Protein AF-A0A814W8M7-F1 (afdb_monomer)

Nearest PDB structures (foldseek):
  2rpr-assembly1_A  TM=8.874E-01  e=2.781E-04  Homo sapiens

Mean predicted aligned error: 15.21 Å

Foldseek 3Di:
DKDWFADPVRFIWIDDDLWIWGFDDDDPFWTKTATPCCVPPVFGWIWIAGPPPRHTPDIDDDGPDDGHVLVVLQRVLLRQLLVLLQPDPDQLVVSVVVSCVPHDPVSVVVDDDSVVSSVVSVVSNVVVVVVVQDPDPPDPPPPDLVVCCVPPPVSVVLVVQLVCLVVDDLLCSVVSLVVSVVVDDPVCVVVSSCCCVPPNPPDHDPNSVVVCVVVVNDDDD

Sequence (221 aa):
MVTISKTSKGTPLLLNDGFCYILDQKTDEKILQKCEVQRKLNCHARLHTSLDNKVILKLIDTHNHSGNSRSQHIRQFYENMKGEALQNHTNPHNVLTQCYMGVPDEIRAILPDNSNLKRGVGRWRQDKLVASIPTDKNFQTTHGLKQQYETDLTFSDNIHKISALAFLESDSVIDGFETLCARLDDTYQDILDYMEDTYIVENPDPSVYEQLEARGRLISL

Solvent-accessible surface area (backbone atoms only — not comparable to full-atom values): 12941 Å² total; per-residue (Å²): 129,77,45,76,42,57,47,100,86,64,48,62,31,40,39,45,94,32,40,51,26,28,79,70,47,77,58,98,71,32,34,38,23,32,37,64,53,22,89,81,68,71,33,71,22,30,44,31,22,35,70,87,79,55,46,81,74,44,78,41,73,64,69,85,62,83,61,45,49,68,64,48,53,54,47,49,49,53,44,49,42,50,49,44,38,70,73,45,92,65,58,52,66,57,46,49,58,60,54,49,78,82,54,56,69,81,55,60,75,72,53,79,56,66,68,63,51,36,52,48,36,54,50,53,41,49,51,55,52,55,71,70,48,76,84,54,94,81,51,70,71,84,64,50,70,67,46,39,45,76,73,32,67,68,55,33,53,51,53,49,56,61,58,49,49,81,74,47,56,76,87,44,33,62,61,54,48,53,55,46,62,77,71,54,62,79,90,47,43,76,59,50,53,50,42,47,60,58,57,56,64,72,62,64,56,75,68,45,52,57,52,33,49,75,68,68,72,50,78,81,129

InterPro domains:
  IPR007588 Zinc finger, FLYWCH-type [PF04500] (5-65)

Secondary structure (DSSP, 8-state):
--EEEE-TT--EEEEETTEEEEEEEE-SSEEEEEETTHHHH----EEEEETTT--EEEEES--SS---HHHHHHHHHHHHHHHHHHH--S-HHHHHHHHHTT--HHHHTTSPPHHHHHHHHHHHHHHHHHHHS---TT-----SHHHHHHH-HHHHHHHHHHHHGGGS-TTTHHHHHHHHHTTS-GGGHHHHHHHIIIIISSS--HHHHHHHHHTT-S---

Structure (mmCIF, N/CA/C/O backbone):
data_AF-A0A814W8M7-F1
#
_entry.id   AF-A0A814W8M7-F1
#
loop_
_atom_site.group_PDB
_atom_site.id
_atom_site.type_symbol
_atom_site.label_atom_id
_atom_site.label_alt_id
_atom_site.label_comp_id
_atom_site.label_asym_id
_atom_site.label_entity_id
_atom_site.label_seq_id
_atom_site.pdbx_PDB_ins_code
_atom_site.Cartn_x
_atom_site.Cartn_y
_atom_site.Cartn_z
_atom_site.occupancy
_atom_site.B_iso_or_equiv
_atom_site.auth_seq_id
_atom_site.auth_comp_id
_atom_site.auth_asym_id
_atom_site.auth_atom_id
_atom_site.pdbx_PDB_model_num
ATOM 1 N N . MET A 1 1 ? 2.143 -7.830 -18.843 1.00 59.88 1 MET A N 1
ATOM 2 C CA . MET A 1 1 ? 1.248 -6.733 -18.400 1.00 59.88 1 MET A CA 1
ATOM 3 C C . MET A 1 1 ? 2.028 -5.898 -17.403 1.00 59.88 1 MET A C 1
ATOM 5 O O . MET A 1 1 ? 2.763 -6.480 -16.618 1.00 59.88 1 MET A O 1
ATOM 9 N N . VAL A 1 2 ? 1.935 -4.572 -17.476 1.00 80.25 2 VAL A N 1
ATOM 10 C CA . VAL A 1 2 ? 2.726 -3.677 -16.623 1.00 80.25 2 VAL A CA 1
ATOM 11 C C . VAL A 1 2 ? 1.908 -3.253 -15.411 1.00 80.25 2 VAL A C 1
ATOM 13 O O . VAL A 1 2 ? 0.782 -2.786 -15.573 1.00 80.25 2 VAL A O 1
ATOM 16 N N . THR A 1 3 ? 2.495 -3.353 -14.220 1.00 86.44 3 THR A N 1
ATOM 17 C CA . THR A 1 3 ? 1.860 -2.922 -12.966 1.00 86.44 3 THR A CA 1
ATOM 18 C C . THR A 1 3 ? 2.561 -1.683 -12.420 1.00 86.44 3 THR A C 1
ATOM 20 O O . THR A 1 3 ? 3.779 -1.541 -12.528 1.00 86.44 3 THR A O 1
ATOM 23 N N . ILE A 1 4 ? 1.800 -0.770 -11.819 1.00 87.88 4 ILE A N 1
ATOM 24 C CA . ILE A 1 4 ? 2.335 0.424 -11.158 1.00 87.88 4 ILE A CA 1
ATOM 25 C C . ILE A 1 4 ? 2.303 0.193 -9.657 1.00 87.88 4 ILE A C 1
ATOM 27 O O . ILE A 1 4 ? 1.333 -0.335 -9.127 1.00 87.88 4 ILE A O 1
ATOM 31 N N . SER A 1 5 ? 3.358 0.615 -8.979 1.00 88.06 5 SER A N 1
ATOM 32 C CA . SER A 1 5 ? 3.436 0.632 -7.523 1.00 88.06 5 SER A CA 1
ATOM 33 C C . SER A 1 5 ? 4.168 1.900 -7.077 1.00 88.06 5 SER A C 1
ATOM 35 O O . SER A 1 5 ? 4.474 2.783 -7.889 1.00 88.06 5 SER A O 1
ATOM 37 N N . LYS A 1 6 ? 4.453 2.025 -5.785 1.00 86.88 6 LYS A N 1
ATOM 38 C CA . LYS A 1 6 ? 5.223 3.130 -5.212 1.00 86.88 6 LYS A CA 1
ATOM 39 C C . LYS A 1 6 ? 6.250 2.601 -4.219 1.00 86.88 6 LYS A C 1
ATOM 41 O O . LYS A 1 6 ? 6.058 1.565 -3.590 1.00 86.88 6 LYS A O 1
ATOM 46 N N . THR A 1 7 ? 7.358 3.319 -4.063 1.00 83.06 7 THR A N 1
ATOM 47 C CA . THR A 1 7 ? 8.297 3.063 -2.963 1.00 83.06 7 THR A CA 1
ATOM 48 C C . THR A 1 7 ? 7.651 3.435 -1.626 1.00 83.06 7 THR A C 1
ATOM 50 O O . THR A 1 7 ? 6.654 4.157 -1.585 1.00 83.06 7 THR A O 1
ATOM 53 N 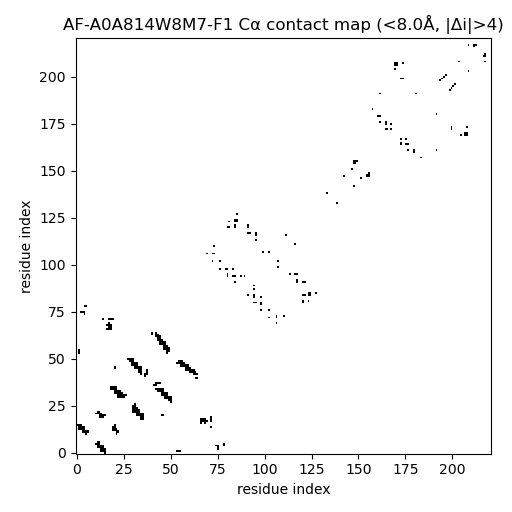N . SER A 1 8 ? 8.266 3.039 -0.507 1.00 72.31 8 SER A N 1
ATOM 54 C CA . SER A 1 8 ? 7.856 3.499 0.831 1.00 72.31 8 SER A CA 1
ATOM 55 C C . SER A 1 8 ? 7.873 5.027 0.984 1.00 72.31 8 SER A C 1
ATOM 57 O O . SER A 1 8 ? 7.161 5.567 1.820 1.00 72.31 8 SER A O 1
ATOM 59 N N . LYS A 1 9 ? 8.647 5.733 0.146 1.00 76.19 9 LYS A N 1
ATOM 60 C CA . LYS A 1 9 ? 8.701 7.203 0.075 1.00 76.19 9 LYS A CA 1
ATOM 61 C C . LYS A 1 9 ? 7.730 7.798 -0.956 1.00 76.19 9 LYS A C 1
ATOM 63 O O . LYS A 1 9 ? 7.817 8.980 -1.264 1.00 76.19 9 LYS A O 1
ATOM 68 N N . GLY A 1 10 ? 6.849 6.986 -1.539 1.00 79.75 10 GLY A N 1
ATOM 69 C CA . GLY A 1 10 ? 5.849 7.418 -2.518 1.00 79.75 10 GLY A CA 1
ATOM 70 C C . GLY A 1 10 ? 6.370 7.608 -3.946 1.00 79.75 10 GLY A C 1
ATOM 71 O O . GLY A 1 10 ? 5.608 8.033 -4.811 1.00 79.75 10 GLY A O 1
ATOM 72 N N . THR A 1 11 ? 7.636 7.287 -4.230 1.00 84.44 11 THR A N 1
ATOM 73 C CA . THR A 1 11 ? 8.195 7.410 -5.585 1.00 84.44 11 THR A CA 1
ATOM 74 C C . THR A 1 11 ? 7.539 6.387 -6.516 1.00 84.44 11 THR A C 1
ATOM 76 O O . THR A 1 11 ? 7.542 5.206 -6.167 1.00 84.44 11 THR A O 1
ATOM 79 N N . PRO A 1 12 ? 7.015 6.784 -7.690 1.00 87.50 12 PRO A N 1
ATOM 80 C CA . PRO A 1 12 ? 6.411 5.848 -8.632 1.00 87.50 12 PRO A CA 1
ATOM 81 C C . PRO A 1 12 ? 7.385 4.758 -9.084 1.00 87.50 12 PRO A C 1
ATOM 83 O O . PRO A 1 12 ? 8.539 5.036 -9.420 1.00 87.50 12 PRO A O 1
ATOM 86 N N . LEU A 1 13 ? 6.879 3.530 -9.124 1.00 91.25 13 LEU A N 1
ATOM 87 C CA . LEU A 1 13 ? 7.558 2.339 -9.607 1.00 91.25 13 LEU A CA 1
ATOM 88 C C . LEU A 1 13 ? 6.730 1.669 -10.693 1.00 91.25 13 LEU A C 1
ATOM 90 O O . LEU A 1 13 ? 5.503 1.619 -10.619 1.00 91.25 13 LEU A O 1
ATOM 94 N N . LEU A 1 14 ? 7.422 1.092 -11.662 1.00 92.12 14 LEU A N 1
ATOM 95 C CA . LEU A 1 14 ? 6.834 0.244 -12.683 1.00 92.12 14 LEU A CA 1
ATOM 96 C C . LEU A 1 14 ? 7.402 -1.161 -12.548 1.00 92.12 14 LEU A C 1
ATOM 98 O O . LEU A 1 14 ? 8.614 -1.344 -12.444 1.00 92.12 14 LEU A O 1
ATOM 102 N N . LEU A 1 15 ? 6.518 -2.147 -12.522 1.00 91.69 15 LEU A N 1
ATOM 103 C CA . LEU A 1 15 ? 6.845 -3.556 -12.381 1.00 91.69 15 LEU A CA 1
ATOM 104 C C . LEU A 1 15 ? 6.618 -4.234 -13.733 1.00 91.69 15 LEU A C 1
ATOM 106 O O . LEU A 1 15 ? 5.506 -4.191 -14.265 1.00 91.69 15 LEU A O 1
ATOM 110 N N . ASN A 1 16 ? 7.672 -4.827 -14.294 1.00 91.88 16 ASN A N 1
ATOM 111 C CA . ASN A 1 16 ? 7.589 -5.613 -15.522 1.00 91.88 16 ASN A CA 1
ATOM 112 C C . ASN A 1 16 ? 8.599 -6.771 -15.509 1.00 91.88 16 ASN A C 1
ATOM 114 O O . ASN A 1 16 ? 9.748 -6.559 -15.136 1.00 91.88 16 ASN A O 1
ATOM 118 N N . ASP A 1 17 ? 8.177 -7.971 -15.914 1.00 89.38 17 ASP A N 1
ATOM 119 C CA . ASP A 1 17 ? 9.018 -9.167 -16.118 1.00 89.38 17 ASP A CA 1
ATOM 120 C C . ASP A 1 17 ? 10.019 -9.485 -14.988 1.00 89.38 17 ASP A C 1
ATOM 122 O O . ASP A 1 17 ? 11.174 -9.827 -15.226 1.00 89.38 17 ASP A O 1
ATOM 126 N N . GLY A 1 18 ? 9.610 -9.353 -13.723 1.00 90.50 18 GLY A N 1
ATOM 127 C CA . GLY A 1 18 ? 10.492 -9.598 -12.576 1.00 90.50 18 GLY A CA 1
ATOM 128 C C . GLY A 1 18 ? 11.399 -8.418 -12.205 1.00 90.50 18 GLY A C 1
ATOM 129 O O . GLY A 1 18 ? 12.118 -8.501 -11.209 1.00 90.50 18 GLY A O 1
ATOM 130 N N . PHE A 1 19 ? 11.364 -7.308 -12.946 1.00 93.31 19 PHE A N 1
ATOM 131 C CA . PHE A 1 19 ? 12.195 -6.121 -12.731 1.00 93.31 19 PHE A CA 1
ATOM 132 C C . PHE A 1 19 ? 11.396 -4.866 -12.370 1.00 93.31 19 PHE A C 1
ATOM 134 O O . PHE A 1 19 ? 10.367 -4.540 -12.963 1.00 93.31 19 PHE A O 1
ATOM 141 N N . CYS A 1 20 ? 11.890 -4.124 -11.383 1.00 93.25 20 CYS A N 1
ATOM 142 C CA . CYS A 1 20 ? 11.327 -2.837 -10.993 1.00 93.25 20 CYS A CA 1
ATOM 143 C C . CYS A 1 20 ? 12.072 -1.698 -11.691 1.00 93.25 20 CYS A C 1
ATOM 145 O O . CYS A 1 20 ? 13.308 -1.694 -11.745 1.00 93.25 20 CYS A O 1
ATOM 147 N N . TYR A 1 21 ? 11.326 -0.697 -12.140 1.00 93.94 21 TYR A N 1
ATOM 148 C CA . TYR A 1 21 ? 11.855 0.499 -12.773 1.00 93.94 21 TYR A CA 1
ATOM 149 C C . TYR A 1 21 ? 11.380 1.751 -12.037 1.00 93.94 21 TYR A C 1
ATOM 151 O O . TYR A 1 21 ? 10.246 1.821 -11.563 1.00 93.94 21 TYR A O 1
ATOM 159 N N . ILE A 1 22 ? 12.268 2.736 -11.927 1.00 93.62 22 ILE A N 1
ATOM 160 C CA . ILE A 1 22 ? 11.994 4.065 -11.376 1.00 93.62 22 ILE A CA 1
ATOM 161 C C . ILE A 1 22 ? 11.976 5.057 -12.537 1.00 93.62 22 ILE A C 1
ATOM 163 O O . ILE A 1 22 ? 12.778 4.944 -13.471 1.00 93.62 22 ILE A O 1
ATOM 167 N N . LEU A 1 23 ? 11.102 6.062 -12.456 1.00 93.06 23 LEU A N 1
ATOM 168 C CA . LEU A 1 23 ? 11.112 7.198 -13.373 1.00 93.06 23 LEU A CA 1
ATOM 169 C C . LEU A 1 23 ? 12.513 7.826 -13.443 1.00 93.06 23 LEU A C 1
ATOM 171 O O . LEU A 1 23 ? 13.088 8.204 -12.421 1.00 93.06 23 LEU A O 1
ATOM 175 N N . ASP A 1 24 ? 13.047 7.949 -14.654 1.00 93.69 24 ASP A N 1
ATOM 176 C CA . ASP A 1 24 ? 14.285 8.686 -14.890 1.00 93.69 24 ASP A CA 1
ATOM 177 C C . ASP A 1 24 ? 14.008 10.024 -15.561 1.00 93.69 24 ASP A C 1
ATOM 179 O O . ASP A 1 24 ? 14.413 11.068 -15.060 1.00 93.69 24 ASP A O 1
ATOM 183 N N . GLN A 1 25 ? 13.262 9.993 -16.664 1.00 92.12 25 GLN A N 1
ATOM 184 C CA . GLN A 1 25 ? 12.931 11.183 -17.430 1.00 92.12 25 GLN A CA 1
ATOM 185 C C . GLN A 1 25 ? 11.561 11.023 -18.084 1.00 92.12 25 GLN A C 1
ATOM 187 O O . GLN A 1 25 ? 11.160 9.930 -18.482 1.00 92.12 25 GLN A O 1
ATOM 192 N N . LYS A 1 26 ? 10.841 12.133 -18.217 1.00 92.31 26 LYS A N 1
ATOM 193 C CA . LYS A 1 26 ? 9.622 12.224 -19.018 1.00 92.31 26 LYS A CA 1
ATOM 194 C C . LYS A 1 26 ? 9.902 13.127 -20.217 1.00 92.31 26 LYS A C 1
ATOM 196 O O . LYS A 1 26 ? 10.530 14.168 -20.062 1.00 92.31 26 LYS A O 1
ATOM 201 N N . THR A 1 27 ? 9.471 12.690 -21.390 1.00 89.69 27 THR A N 1
ATOM 202 C CA . THR A 1 27 ? 9.495 13.461 -22.642 1.00 89.69 27 THR A CA 1
ATOM 203 C C . THR A 1 27 ? 8.060 13.663 -23.119 1.00 89.69 27 THR A C 1
ATOM 205 O O . THR A 1 27 ? 7.144 13.116 -22.501 1.00 89.69 27 THR A O 1
ATOM 208 N N . ASP A 1 28 ? 7.862 14.392 -24.213 1.00 87.62 28 ASP A N 1
ATOM 209 C CA . ASP A 1 28 ? 6.520 14.628 -24.763 1.00 87.62 28 ASP A CA 1
ATOM 210 C C . ASP A 1 28 ? 5.877 13.341 -25.310 1.00 87.62 28 ASP A C 1
ATOM 212 O O . ASP A 1 28 ? 4.666 13.171 -25.238 1.00 87.62 28 ASP A O 1
ATOM 216 N N . GLU A 1 29 ? 6.688 12.388 -25.781 1.00 87.50 29 GLU A N 1
ATOM 217 C CA . GLU A 1 29 ? 6.202 11.155 -26.422 1.00 87.50 29 GLU A CA 1
ATOM 218 C C . GLU A 1 29 ? 6.209 9.934 -25.490 1.00 87.50 29 GLU A C 1
ATOM 220 O O . GLU A 1 29 ? 5.419 8.999 -25.639 1.00 87.50 29 GLU A O 1
ATOM 225 N N . LYS A 1 30 ? 7.149 9.889 -24.539 1.00 91.19 30 LYS A N 1
ATOM 226 C CA . LYS A 1 30 ? 7.419 8.686 -23.740 1.00 91.19 30 LYS A CA 1
ATOM 227 C C . LYS A 1 30 ? 7.956 8.980 -22.351 1.00 91.19 30 LYS A C 1
ATOM 229 O O . LYS A 1 30 ? 8.552 10.024 -22.074 1.00 91.19 30 LYS A O 1
ATOM 234 N N . ILE A 1 31 ? 7.807 7.984 -21.492 1.00 92.69 31 ILE A N 1
ATOM 235 C CA . ILE A 1 31 ? 8.382 7.931 -20.156 1.00 92.69 31 ILE A CA 1
ATOM 236 C C . ILE A 1 31 ? 9.587 6.989 -20.195 1.00 92.69 31 ILE A C 1
ATOM 238 O O . ILE A 1 31 ? 9.475 5.825 -20.579 1.00 92.69 31 ILE A O 1
ATOM 242 N N . LEU A 1 32 ? 10.745 7.506 -19.799 1.00 94.00 32 LEU A N 1
ATOM 243 C CA . LEU A 1 32 ? 11.995 6.769 -19.681 1.00 94.00 32 LEU A CA 1
ATOM 244 C C . LEU A 1 32 ? 12.167 6.320 -18.238 1.00 94.00 32 LEU A C 1
ATOM 246 O O . LEU A 1 32 ? 12.194 7.137 -17.312 1.00 94.00 32 LEU A O 1
ATOM 250 N N . GLN A 1 33 ? 12.306 5.017 -18.048 1.00 95.00 33 GLN A N 1
ATOM 251 C CA . GLN A 1 33 ? 12.477 4.426 -16.735 1.00 95.00 33 GLN A CA 1
ATOM 252 C C . GLN A 1 33 ? 13.771 3.639 -16.663 1.00 95.00 33 GLN A C 1
ATOM 254 O O . GLN A 1 33 ? 14.144 2.934 -17.596 1.00 95.00 33 GLN A O 1
ATOM 259 N N . LYS A 1 34 ? 14.467 3.767 -15.542 1.00 95.81 34 LYS A N 1
ATOM 260 C CA . LYS A 1 34 ? 15.706 3.041 -15.265 1.00 95.81 34 LYS A CA 1
ATOM 261 C C . LYS A 1 34 ? 15.453 1.925 -14.281 1.00 95.81 34 LYS A C 1
ATOM 263 O O . LYS A 1 34 ? 14.556 2.038 -13.447 1.00 95.81 34 LYS A O 1
ATOM 268 N N . CYS A 1 35 ? 16.268 0.884 -14.334 1.00 95.94 35 CYS A N 1
ATOM 269 C CA . CYS A 1 35 ? 16.216 -0.167 -13.333 1.00 95.94 35 CYS A CA 1
ATOM 270 C C . CYS A 1 35 ? 16.368 0.405 -11.907 1.00 95.94 35 CYS A C 1
ATOM 272 O O . CYS A 1 35 ? 17.246 1.230 -11.641 1.00 95.94 35 CYS A O 1
ATOM 274 N N . GLU A 1 36 ? 15.530 -0.054 -10.971 1.00 94.38 36 GLU A N 1
ATOM 275 C CA . GLU A 1 36 ? 15.545 0.376 -9.564 1.00 94.38 36 GLU A CA 1
ATOM 276 C C . GLU A 1 36 ? 16.925 0.194 -8.916 1.00 94.38 36 GLU A C 1
ATOM 278 O O . GLU A 1 36 ? 17.377 1.035 -8.138 1.00 94.38 36 GLU A O 1
ATOM 283 N N . VAL A 1 37 ? 17.625 -0.883 -9.275 1.00 93.88 37 VAL A N 1
ATOM 284 C CA . VAL A 1 37 ? 18.932 -1.229 -8.708 1.00 93.88 37 VAL A CA 1
ATOM 285 C C . VAL A 1 37 ? 20.108 -0.683 -9.518 1.00 93.88 37 VAL A C 1
ATOM 287 O O . VAL A 1 37 ? 21.245 -1.051 -9.233 1.00 93.88 37 VAL A O 1
ATOM 290 N N . GLN A 1 38 ? 19.885 0.234 -10.471 1.00 95.19 38 GLN A N 1
ATOM 291 C CA . GLN A 1 38 ? 20.948 0.802 -11.313 1.00 95.19 38 GLN A CA 1
ATOM 292 C C . GLN A 1 38 ? 22.129 1.331 -10.492 1.00 95.19 38 GLN A C 1
ATOM 294 O O . GLN A 1 38 ? 23.270 0.995 -10.775 1.00 95.19 38 GLN A O 1
ATOM 299 N N . ARG A 1 39 ? 21.876 2.102 -9.429 1.00 94.25 39 ARG A N 1
ATOM 300 C CA . ARG A 1 39 ? 22.959 2.632 -8.581 1.00 94.25 39 ARG A CA 1
ATOM 301 C C . ARG A 1 39 ? 23.685 1.553 -7.776 1.00 94.25 39 ARG A C 1
ATOM 303 O O . ARG A 1 39 ? 24.851 1.731 -7.459 1.00 94.25 39 ARG A O 1
ATOM 310 N N . LYS A 1 40 ? 22.993 0.469 -7.414 1.00 94.50 40 LYS A N 1
ATOM 311 C CA . LYS A 1 40 ? 23.525 -0.584 -6.538 1.00 94.50 40 LYS A CA 1
ATOM 312 C C . LYS A 1 40 ? 24.318 -1.637 -7.313 1.00 94.50 40 LYS A C 1
ATOM 314 O O . LYS A 1 40 ? 25.327 -2.111 -6.814 1.00 94.50 40 LYS A O 1
ATOM 319 N N . LEU A 1 41 ? 23.841 -2.014 -8.497 1.00 95.00 41 LEU A N 1
ATOM 320 C CA . LEU A 1 41 ? 24.398 -3.106 -9.306 1.00 95.00 41 LEU A CA 1
ATOM 321 C C . LEU A 1 41 ? 25.002 -2.625 -10.630 1.00 95.00 41 LEU A C 1
ATOM 323 O O . LEU A 1 41 ? 25.330 -3.443 -11.482 1.00 95.00 41 LEU A O 1
ATOM 327 N N . ASN A 1 42 ? 25.101 -1.309 -10.834 1.00 95.38 42 ASN A N 1
ATOM 328 C CA . ASN A 1 42 ? 25.493 -0.710 -12.110 1.00 95.38 42 ASN A CA 1
ATOM 329 C C . ASN A 1 42 ? 24.694 -1.278 -13.304 1.00 95.38 42 ASN A C 1
ATOM 331 O O . ASN A 1 42 ? 25.225 -1.518 -14.382 1.00 95.38 42 ASN A O 1
ATOM 335 N N . CYS A 1 43 ? 23.410 -1.566 -13.079 1.00 96.69 43 CYS A N 1
ATOM 336 C CA . CYS A 1 43 ? 22.517 -2.102 -14.100 1.00 96.69 43 CYS A CA 1
ATOM 337 C C . CYS A 1 43 ? 22.109 -0.984 -15.056 1.00 96.69 43 CYS A C 1
ATOM 339 O O . CYS A 1 43 ? 21.578 0.019 -14.592 1.00 96.69 43 CYS A O 1
ATOM 341 N N . HIS A 1 44 ? 22.318 -1.154 -16.360 1.00 95.81 44 HIS A N 1
ATOM 342 C CA . HIS A 1 44 ? 22.036 -0.129 -17.371 1.00 95.81 44 HIS A CA 1
ATOM 343 C C . HIS A 1 44 ? 20.704 -0.319 -18.109 1.00 95.81 44 HIS A C 1
ATOM 345 O O . HIS A 1 44 ? 20.353 0.512 -18.945 1.00 95.81 44 HIS A O 1
ATOM 351 N N . ALA A 1 45 ? 19.935 -1.353 -17.754 1.00 96.69 45 ALA A N 1
ATOM 352 C CA . ALA A 1 45 ? 18.637 -1.633 -18.353 1.00 96.69 45 ALA A CA 1
ATOM 353 C C . ALA A 1 45 ? 17.638 -0.481 -18.151 1.00 96.69 45 ALA A C 1
ATOM 355 O O . ALA A 1 45 ? 17.436 0.020 -17.033 1.00 96.69 45 ALA A O 1
ATOM 356 N N . ARG A 1 46 ? 16.973 -0.089 -19.241 1.00 95.88 46 ARG A N 1
ATOM 357 C CA . ARG A 1 46 ? 15.958 0.969 -19.263 1.00 95.88 46 ARG A CA 1
ATOM 358 C C . ARG A 1 46 ? 14.707 0.536 -19.997 1.00 95.88 46 ARG A C 1
ATOM 360 O O . ARG A 1 46 ? 14.779 -0.048 -21.071 1.00 95.88 46 ARG A O 1
ATOM 367 N N . LEU A 1 47 ? 13.557 0.892 -19.446 1.00 95.31 47 LEU A N 1
ATOM 368 C CA . LEU A 1 47 ? 12.256 0.619 -20.033 1.00 95.31 47 LEU A CA 1
ATOM 369 C C . LEU A 1 47 ? 11.619 1.920 -20.508 1.00 95.31 47 LEU A C 1
ATOM 371 O O . LEU A 1 47 ? 11.553 2.904 -19.772 1.00 95.31 47 LEU A O 1
ATOM 375 N N . HIS A 1 48 ? 11.163 1.932 -21.752 1.00 94.38 48 HIS A N 1
ATOM 376 C CA . HIS A 1 48 ? 10.455 3.054 -22.349 1.00 94.38 48 HIS A CA 1
ATOM 377 C C . HIS A 1 48 ? 8.976 2.712 -22.422 1.00 94.38 48 HIS A C 1
ATOM 379 O O . HIS A 1 48 ? 8.615 1.677 -22.986 1.00 94.38 48 HIS A O 1
ATOM 385 N N . THR A 1 49 ? 8.123 3.590 -21.905 1.00 93.06 49 THR A N 1
ATOM 386 C CA . THR A 1 49 ? 6.670 3.412 -21.950 1.00 93.06 49 THR A CA 1
ATOM 387 C C . THR A 1 49 ? 5.963 4.605 -22.581 1.00 93.06 49 THR A C 1
ATOM 389 O O . THR A 1 49 ? 6.464 5.728 -22.537 1.00 93.06 49 THR A O 1
ATOM 392 N N . SER A 1 50 ? 4.805 4.362 -23.200 1.00 89.69 50 SER A N 1
ATOM 393 C CA . SER A 1 50 ? 3.950 5.422 -23.749 1.00 89.69 50 SER A CA 1
ATOM 394 C C . SER A 1 50 ? 3.434 6.332 -22.633 1.00 89.69 50 SER A C 1
ATOM 396 O O . SER A 1 50 ? 3.139 5.836 -21.541 1.00 89.69 50 SER A O 1
ATOM 398 N N . LEU A 1 51 ? 3.241 7.621 -22.921 1.00 84.25 51 LEU A N 1
ATOM 399 C CA . LEU A 1 51 ? 2.721 8.585 -21.946 1.00 84.25 51 LEU A CA 1
ATOM 400 C C . LEU A 1 51 ? 1.329 8.204 -21.410 1.00 84.25 51 LEU A C 1
ATOM 402 O O . LEU A 1 51 ? 1.099 8.274 -20.202 1.00 84.25 51 LEU A O 1
ATOM 406 N N . ASP A 1 52 ? 0.446 7.764 -22.309 1.00 76.69 52 ASP A N 1
ATOM 407 C CA . ASP A 1 52 ? -0.994 7.668 -22.043 1.00 76.69 52 ASP A CA 1
ATOM 408 C C . ASP A 1 52 ? -1.362 6.336 -21.389 1.00 76.69 52 ASP A C 1
ATOM 410 O O . ASP A 1 52 ? -1.882 6.278 -20.275 1.00 76.69 52 ASP A O 1
ATOM 414 N N . ASN A 1 53 ? -0.999 5.241 -22.057 1.00 73.44 53 ASN A N 1
ATOM 415 C CA . ASN A 1 53 ? -1.484 3.904 -21.707 1.00 73.44 53 ASN A CA 1
ATOM 416 C C . ASN A 1 53 ? -0.404 3.026 -21.072 1.00 73.44 53 ASN A C 1
ATOM 418 O O . ASN A 1 53 ? -0.635 1.850 -20.799 1.00 73.44 53 ASN A O 1
ATOM 422 N N . LYS A 1 54 ? 0.790 3.592 -20.845 1.00 74.25 54 LYS A N 1
ATOM 423 C CA . LYS A 1 54 ? 1.950 2.917 -20.237 1.00 74.25 54 LYS A CA 1
ATOM 424 C C . LYS A 1 54 ? 2.314 1.591 -20.920 1.00 74.25 54 LYS A C 1
ATOM 426 O O . LYS A 1 54 ? 2.895 0.703 -20.298 1.00 74.25 54 LYS A O 1
ATOM 431 N N . VAL A 1 55 ? 2.008 1.482 -22.212 1.00 84.44 55 VAL A N 1
ATOM 432 C CA . VAL A 1 55 ? 2.416 0.369 -23.067 1.00 84.44 55 VAL A CA 1
ATOM 433 C C . VAL A 1 55 ? 3.933 0.391 -23.179 1.00 84.44 55 VAL A C 1
ATOM 435 O O . VAL A 1 55 ? 4.533 1.458 -23.331 1.00 84.44 55 VAL A O 1
ATOM 438 N N . ILE A 1 56 ? 4.557 -0.781 -23.090 1.00 89.19 56 ILE A N 1
ATOM 439 C CA . ILE A 1 56 ? 5.999 -0.916 -23.288 1.00 89.19 56 ILE A CA 1
ATOM 440 C C . ILE A 1 56 ? 6.307 -0.625 -24.752 1.00 89.19 56 ILE A C 1
ATOM 442 O O . ILE A 1 56 ? 5.861 -1.342 -25.641 1.00 89.19 56 ILE A O 1
ATOM 446 N N . LEU A 1 57 ? 7.088 0.423 -24.986 1.00 87.44 57 LEU A N 1
ATOM 447 C CA . LEU A 1 57 ? 7.571 0.786 -26.313 1.00 87.44 57 LEU A CA 1
ATOM 448 C C . LEU A 1 57 ? 8.870 0.049 -26.632 1.00 87.44 57 LEU A C 1
ATOM 450 O O . LEU A 1 57 ? 9.063 -0.421 -27.748 1.00 87.44 57 LEU A O 1
ATOM 454 N N . LYS A 1 58 ? 9.792 -0.010 -25.661 1.00 91.81 58 LYS A N 1
ATOM 455 C CA . LYS A 1 58 ? 11.116 -0.610 -25.848 1.00 91.81 58 LYS A CA 1
ATOM 456 C C . LYS A 1 58 ? 11.797 -0.922 -24.517 1.00 91.81 58 LYS A C 1
ATOM 458 O O . LYS A 1 58 ? 11.735 -0.112 -23.595 1.00 91.81 58 LYS A O 1
ATOM 463 N N . LEU A 1 59 ? 12.521 -2.038 -24.466 1.00 93.06 59 LEU A N 1
ATOM 464 C CA . LEU A 1 59 ? 13.575 -2.284 -23.481 1.00 93.06 59 LEU A CA 1
ATOM 465 C C . LEU A 1 59 ? 14.933 -1.941 -24.118 1.00 93.06 59 LEU A C 1
ATOM 467 O O . LEU A 1 59 ? 15.227 -2.367 -25.237 1.00 93.06 59 LEU A O 1
ATOM 471 N N . ILE A 1 60 ? 15.730 -1.121 -23.440 1.00 95.06 60 ILE A N 1
ATOM 472 C CA . ILE A 1 60 ? 17.098 -0.769 -23.822 1.00 95.06 60 ILE A CA 1
ATOM 473 C C . ILE A 1 60 ? 18.055 -1.441 -22.851 1.00 95.06 60 ILE A C 1
ATOM 475 O O . ILE A 1 60 ? 17.896 -1.297 -21.640 1.00 95.06 60 ILE A O 1
ATOM 479 N N . ASP A 1 61 ? 19.078 -2.078 -23.417 1.00 94.06 61 ASP A N 1
ATOM 480 C CA . ASP A 1 61 ? 20.084 -2.851 -22.695 1.00 94.06 61 ASP A CA 1
ATOM 481 C C . ASP A 1 61 ? 19.495 -4.080 -21.975 1.00 94.06 61 ASP A C 1
ATOM 483 O O . ASP A 1 61 ? 18.281 -4.2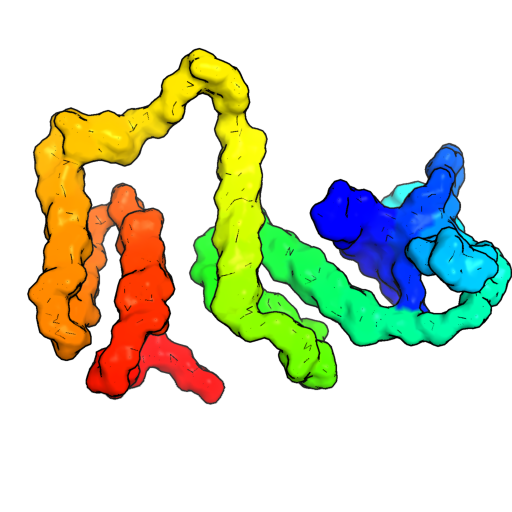93 -21.918 1.00 94.06 61 ASP A O 1
ATOM 487 N N . THR A 1 62 ? 20.375 -4.934 -21.470 1.00 93.88 62 THR A N 1
ATOM 488 C CA . THR A 1 62 ? 20.030 -6.155 -20.745 1.00 93.88 62 THR A CA 1
ATOM 489 C C . THR A 1 62 ? 20.280 -5.977 -19.253 1.00 93.88 62 THR A C 1
ATOM 491 O O . THR A 1 62 ? 21.168 -5.239 -18.823 1.00 93.88 62 THR A O 1
ATOM 494 N N . HIS A 1 63 ? 19.470 -6.643 -18.431 1.00 95.44 63 HIS A N 1
ATOM 495 C CA . HIS A 1 63 ? 19.717 -6.671 -16.996 1.00 95.44 63 HIS A CA 1
ATOM 496 C C . HIS A 1 63 ? 20.969 -7.500 -16.702 1.00 95.44 63 HIS A C 1
ATOM 498 O O . HIS A 1 63 ? 21.098 -8.630 -17.162 1.00 95.44 63 HIS A O 1
ATOM 504 N N . ASN A 1 64 ? 21.861 -6.958 -15.875 1.00 95.31 64 ASN A N 1
ATOM 505 C CA . ASN A 1 64 ? 23.055 -7.657 -15.391 1.00 95.31 64 ASN A CA 1
ATOM 506 C C . ASN A 1 64 ? 22.820 -8.390 -14.056 1.00 95.31 64 ASN A C 1
ATOM 508 O O . ASN A 1 64 ? 23.762 -8.757 -13.358 1.00 95.31 64 ASN A O 1
ATOM 512 N N . HIS A 1 65 ? 21.559 -8.556 -13.672 1.00 94.06 65 HIS A N 1
ATOM 513 C CA . HIS A 1 65 ? 21.144 -9.193 -12.434 1.00 94.06 65 HIS A CA 1
ATOM 514 C C . HIS A 1 65 ? 19.859 -9.979 -12.672 1.00 94.06 65 HIS A C 1
ATOM 516 O O . HIS A 1 65 ? 19.094 -9.684 -13.591 1.00 94.06 65 HIS A O 1
ATOM 522 N N . SER A 1 66 ? 19.594 -10.961 -11.816 1.00 93.81 66 SER A N 1
ATOM 523 C CA . SER A 1 66 ? 18.338 -11.701 -11.855 1.00 93.81 66 SER A CA 1
ATOM 524 C C . SER A 1 66 ? 17.159 -10.804 -11.470 1.00 93.81 66 SER A C 1
ATOM 526 O O . SER A 1 66 ? 17.269 -9.940 -10.588 1.00 93.81 66 SER A O 1
ATOM 528 N N . GLY A 1 67 ? 16.015 -11.035 -12.110 1.00 91.50 67 GLY A N 1
ATOM 529 C CA . GLY A 1 67 ? 14.740 -10.473 -11.676 1.00 91.50 67 GLY A CA 1
ATOM 530 C C . GLY A 1 67 ? 14.322 -11.033 -10.315 1.00 91.50 67 GLY A C 1
ATOM 531 O O . GLY A 1 67 ? 14.745 -12.116 -9.909 1.00 91.50 67 GLY A O 1
ATOM 532 N N . ASN A 1 68 ? 13.479 -10.293 -9.601 1.00 90.31 68 ASN A N 1
ATOM 533 C CA . ASN A 1 68 ? 12.894 -10.709 -8.334 1.00 90.31 68 ASN A CA 1
ATOM 534 C C . ASN A 1 68 ? 11.366 -10.628 -8.406 1.00 90.31 68 ASN A C 1
ATOM 536 O O . ASN A 1 68 ? 10.741 -9.699 -7.891 1.00 90.31 68 ASN A O 1
ATOM 540 N N . SER A 1 69 ? 10.776 -11.643 -9.040 1.00 88.75 69 SER A N 1
ATOM 541 C CA . SER A 1 69 ? 9.324 -11.784 -9.179 1.00 88.75 69 SER A CA 1
ATOM 542 C C . SER A 1 69 ? 8.610 -11.800 -7.820 1.00 88.75 69 SER A C 1
ATOM 544 O O . SER A 1 69 ? 7.569 -11.167 -7.665 1.00 88.75 69 SER A O 1
ATOM 546 N N . ARG A 1 70 ? 9.200 -12.420 -6.786 1.00 89.06 70 ARG A N 1
ATOM 547 C CA . ARG A 1 70 ? 8.609 -12.441 -5.434 1.00 89.06 70 ARG A CA 1
ATOM 548 C C . ARG A 1 70 ? 8.430 -11.034 -4.868 1.00 89.06 70 ARG A C 1
ATOM 550 O O . ARG A 1 70 ? 7.347 -10.679 -4.419 1.00 89.06 70 ARG A O 1
ATOM 557 N N . SER A 1 71 ? 9.470 -10.203 -4.953 1.00 87.44 71 SER A N 1
ATOM 558 C CA . SER A 1 71 ? 9.399 -8.806 -4.501 1.00 87.44 71 SER A CA 1
ATOM 559 C C . SER A 1 71 ? 8.349 -8.001 -5.264 1.00 87.44 71 SER A C 1
ATOM 561 O O . SER A 1 71 ? 7.709 -7.129 -4.679 1.00 87.44 71 SER A O 1
ATOM 563 N N . GLN A 1 72 ? 8.159 -8.279 -6.556 1.00 89.12 72 GLN A N 1
ATOM 564 C CA . GLN A 1 72 ? 7.122 -7.615 -7.344 1.00 89.12 72 GLN A CA 1
ATOM 565 C C . GLN A 1 72 ? 5.721 -8.002 -6.893 1.00 89.12 72 GLN A C 1
ATOM 567 O O . GLN A 1 72 ? 4.902 -7.112 -6.682 1.00 89.12 72 GLN A O 1
ATOM 572 N N . HIS A 1 73 ? 5.467 -9.294 -6.687 1.00 88.81 73 HIS A N 1
ATOM 573 C CA . HIS A 1 73 ? 4.172 -9.771 -6.210 1.00 88.81 73 HIS A CA 1
ATOM 574 C C . HIS A 1 73 ? 3.834 -9.205 -4.831 1.00 88.81 73 HIS A C 1
ATOM 576 O O . HIS A 1 73 ? 2.713 -8.751 -4.623 1.00 88.81 73 HIS A O 1
ATOM 582 N N . ILE A 1 74 ? 4.809 -9.128 -3.918 1.00 90.31 74 ILE A N 1
ATOM 583 C CA . ILE A 1 74 ? 4.610 -8.485 -2.611 1.00 90.31 74 ILE A CA 1
ATOM 584 C C . ILE A 1 74 ? 4.227 -7.009 -2.787 1.00 90.31 74 ILE A C 1
ATOM 586 O O . ILE A 1 74 ? 3.273 -6.534 -2.178 1.00 90.31 74 ILE A O 1
ATOM 590 N N . ARG A 1 75 ? 4.938 -6.260 -3.638 1.00 90.38 75 ARG A N 1
ATOM 591 C CA . ARG A 1 75 ? 4.622 -4.841 -3.891 1.00 90.38 75 ARG A CA 1
ATOM 592 C C . ARG A 1 75 ? 3.245 -4.656 -4.518 1.00 90.38 75 ARG A C 1
ATOM 594 O O . ARG A 1 75 ? 2.527 -3.735 -4.143 1.00 90.38 75 ARG A O 1
ATOM 601 N N . GLN A 1 76 ? 2.877 -5.532 -5.447 1.00 89.62 76 GLN A N 1
ATOM 602 C CA . GLN A 1 76 ? 1.558 -5.534 -6.064 1.00 89.62 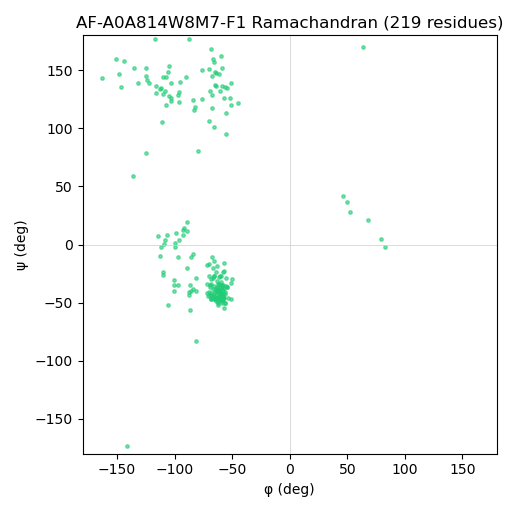76 GLN A CA 1
ATOM 603 C C . GLN A 1 76 ? 0.462 -5.849 -5.043 1.00 89.62 76 GLN A C 1
ATOM 605 O O . GLN A 1 76 ? -0.565 -5.178 -5.044 1.00 89.62 76 GLN A O 1
ATOM 610 N N . PHE A 1 77 ? 0.702 -6.796 -4.134 1.00 91.69 77 PHE A N 1
ATOM 611 C CA . PHE A 1 77 ? -0.204 -7.092 -3.028 1.00 91.69 77 PHE A CA 1
ATOM 612 C C . PHE A 1 77 ? -0.433 -5.862 -2.145 1.00 91.69 77 PHE A C 1
ATOM 614 O O . PHE A 1 77 ? -1.579 -5.498 -1.905 1.00 91.69 77 PHE A O 1
ATOM 621 N N . TYR A 1 78 ? 0.631 -5.167 -1.727 1.00 90.75 78 TYR A N 1
ATOM 622 C CA . TYR A 1 78 ? 0.498 -3.943 -0.930 1.00 90.75 78 TYR A CA 1
ATOM 623 C C . TYR A 1 78 ? -0.235 -2.821 -1.671 1.00 90.75 78 TYR A C 1
ATOM 625 O O . TYR A 1 78 ? -1.018 -2.106 -1.049 1.00 90.75 78 TYR A O 1
ATOM 633 N N . GLU A 1 79 ? 0.004 -2.650 -2.974 1.00 89.56 79 GLU A N 1
ATOM 634 C CA . GLU A 1 79 ? -0.702 -1.638 -3.767 1.00 89.56 79 GLU A CA 1
ATOM 635 C C . GLU A 1 79 ? -2.194 -1.968 -3.881 1.00 89.56 79 GLU A C 1
ATOM 637 O O . GLU A 1 79 ? -3.024 -1.083 -3.683 1.00 89.56 79 GLU A O 1
ATOM 642 N N . ASN A 1 80 ? -2.536 -3.239 -4.119 1.00 90.56 80 ASN A N 1
ATOM 643 C CA . ASN A 1 80 ? -3.922 -3.697 -4.150 1.00 90.56 80 ASN A CA 1
ATOM 644 C C . ASN A 1 80 ? -4.597 -3.496 -2.788 1.00 90.56 80 ASN A C 1
ATOM 646 O O . ASN A 1 80 ? -5.621 -2.831 -2.695 1.00 90.56 80 ASN A O 1
ATOM 650 N N . MET A 1 81 ? -3.954 -3.960 -1.714 1.00 92.19 81 MET A N 1
ATOM 651 C CA . MET A 1 81 ? -4.446 -3.813 -0.343 1.00 92.19 81 MET A CA 1
ATOM 652 C C . MET A 1 81 ? -4.658 -2.353 0.039 1.00 92.19 81 MET A C 1
ATOM 654 O O . MET A 1 81 ? -5.646 -2.018 0.686 1.00 92.19 81 MET A O 1
ATOM 658 N N . LYS A 1 82 ? -3.755 -1.462 -0.380 1.00 90.50 82 LYS A N 1
ATOM 659 C CA . LYS A 1 82 ? -3.910 -0.025 -0.168 1.00 90.50 82 LYS A CA 1
ATOM 660 C C . LYS A 1 82 ? -5.063 0.550 -0.987 1.00 90.50 82 LYS A C 1
ATOM 662 O O . LYS A 1 82 ? -5.801 1.379 -0.465 1.00 90.50 82 LYS A O 1
ATOM 667 N N . GLY A 1 83 ? -5.217 0.136 -2.243 1.00 89.31 83 GLY A N 1
ATOM 668 C CA . GLY A 1 83 ? -6.348 0.523 -3.087 1.00 89.31 83 GLY A CA 1
ATOM 669 C C . GLY A 1 83 ? -7.679 0.144 -2.443 1.00 89.31 83 GLY A C 1
ATOM 670 O O . GLY A 1 83 ? -8.501 1.020 -2.183 1.00 89.31 83 GLY A O 1
ATOM 671 N N . GLU A 1 84 ? -7.824 -1.130 -2.084 1.00 90.19 84 GLU A N 1
ATOM 672 C CA . GLU A 1 84 ? -8.998 -1.689 -1.412 1.00 90.19 84 GLU A CA 1
ATOM 673 C C . GLU A 1 84 ? -9.288 -0.990 -0.081 1.00 90.19 84 GLU A C 1
ATOM 675 O O . GLU A 1 84 ? -10.403 -0.531 0.156 1.00 90.19 84 GLU A O 1
ATOM 680 N N . ALA A 1 85 ? -8.270 -0.805 0.765 1.00 89.12 85 ALA A N 1
ATOM 681 C CA . ALA A 1 85 ? -8.412 -0.123 2.050 1.00 89.12 85 ALA A CA 1
ATOM 682 C C . ALA A 1 85 ? -8.951 1.310 1.924 1.00 89.12 85 ALA A C 1
ATOM 684 O O . ALA A 1 85 ? -9.656 1.779 2.819 1.00 89.12 85 ALA A O 1
ATOM 685 N N . LEU A 1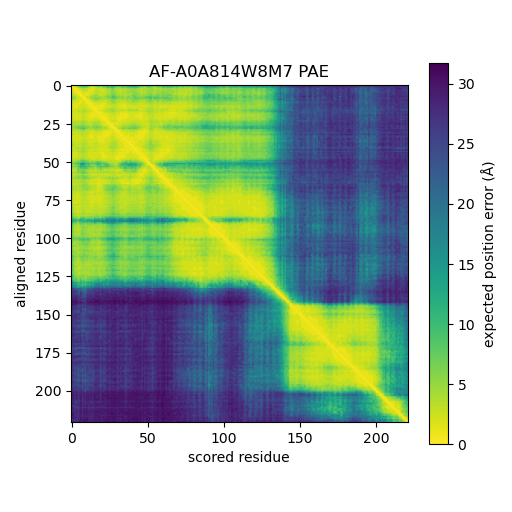 86 ? -8.579 2.018 0.850 1.00 87.12 86 LEU A N 1
ATOM 686 C CA . LEU A 1 86 ? -8.953 3.413 0.618 1.00 87.12 86 LEU A CA 1
ATOM 687 C C . LEU A 1 86 ? -10.274 3.569 -0.146 1.00 87.12 86 LEU A C 1
ATOM 689 O O .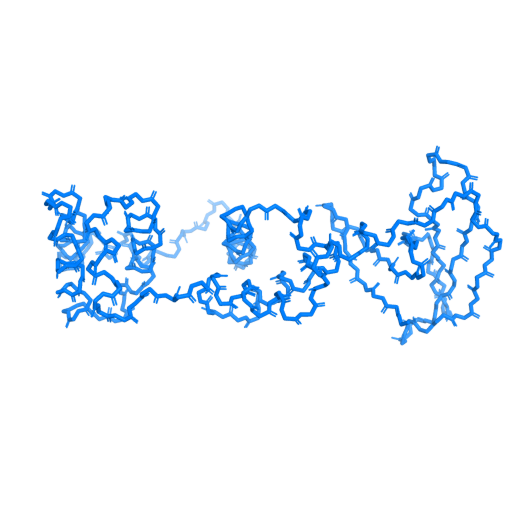 LEU A 1 86 ? -10.832 4.671 -0.116 1.00 87.12 86 LEU A O 1
ATOM 693 N N . GLN A 1 87 ? -10.728 2.534 -0.856 1.00 83.81 87 GLN A N 1
ATOM 694 C CA . GLN A 1 87 ? -11.970 2.535 -1.637 1.00 83.81 87 GLN A CA 1
ATOM 695 C C . GLN A 1 87 ? -13.140 1.912 -0.872 1.00 83.81 87 GLN A C 1
ATOM 697 O O . GLN A 1 87 ? -14.261 2.394 -1.000 1.00 83.81 87 GLN A O 1
ATOM 702 N N . ASN A 1 88 ? -12.875 0.894 -0.051 1.00 76.31 88 ASN A N 1
ATOM 703 C CA . ASN A 1 88 ? -13.890 0.124 0.655 1.00 76.31 88 ASN A CA 1
ATOM 704 C C . ASN A 1 88 ? -13.813 0.367 2.167 1.00 76.31 88 ASN A C 1
ATOM 706 O O . ASN A 1 88 ? -12.739 0.311 2.770 1.00 76.31 88 ASN A O 1
ATOM 710 N N . HIS A 1 89 ? -14.970 0.594 2.793 1.00 68.69 89 HIS A N 1
ATOM 711 C CA . HIS A 1 89 ? -15.117 0.790 4.243 1.00 68.69 89 HIS A CA 1
ATOM 712 C C . HIS A 1 89 ? -15.338 -0.524 5.013 1.00 68.69 89 HIS A C 1
ATOM 714 O O . HIS A 1 89 ? -15.673 -0.508 6.188 1.00 68.69 89 HIS A O 1
ATOM 720 N N . THR A 1 90 ? -15.137 -1.677 4.372 1.00 74.81 90 THR A N 1
ATOM 721 C CA . THR A 1 90 ? -15.324 -2.994 4.996 1.00 74.81 90 THR A CA 1
ATOM 722 C C . THR A 1 90 ? -14.301 -3.261 6.103 1.00 74.81 90 THR A C 1
ATOM 724 O O . THR A 1 90 ? -13.209 -2.679 6.106 1.00 74.81 90 THR A O 1
ATOM 727 N N . ASN A 1 91 ? -14.608 -4.198 7.007 1.00 79.06 91 ASN A N 1
ATOM 728 C CA . ASN A 1 91 ? -13.668 -4.646 8.039 1.00 79.06 91 ASN A CA 1
ATOM 729 C C . ASN A 1 91 ? -12.295 -5.024 7.413 1.00 79.06 91 ASN A C 1
ATOM 731 O O . ASN A 1 91 ? -12.270 -5.631 6.331 1.00 79.06 91 ASN A O 1
ATOM 735 N N . PRO A 1 92 ? -11.152 -4.673 8.044 1.00 80.69 92 PRO A N 1
ATOM 736 C CA . PRO A 1 92 ? -9.811 -5.019 7.562 1.00 80.69 92 PRO A CA 1
ATOM 737 C C . PRO A 1 92 ? -9.612 -6.501 7.230 1.00 80.69 92 PRO A C 1
ATOM 739 O O . PRO A 1 92 ? -8.894 -6.814 6.285 1.00 80.69 92 PRO A O 1
ATOM 742 N N . HIS A 1 93 ? -10.265 -7.414 7.950 1.00 83.62 93 HIS A N 1
ATOM 743 C CA . HIS A 1 93 ? -10.287 -8.837 7.620 1.00 83.62 93 HIS A CA 1
ATOM 744 C C . HIS A 1 93 ? -10.802 -9.079 6.196 1.00 83.62 93 HIS A C 1
ATOM 746 O O . HIS A 1 93 ? -10.119 -9.712 5.397 1.00 83.62 93 HIS A O 1
ATOM 752 N N . ASN A 1 94 ? -11.948 -8.494 5.840 1.00 84.19 94 ASN A N 1
ATOM 753 C CA . ASN A 1 94 ? -12.544 -8.659 4.513 1.00 84.19 94 ASN A CA 1
ATOM 754 C C . ASN A 1 94 ? -11.677 -8.032 3.414 1.00 84.19 94 ASN A C 1
ATOM 756 O O . ASN A 1 94 ? -11.566 -8.604 2.332 1.00 84.19 94 ASN A O 1
ATOM 760 N N . VAL A 1 95 ? -11.009 -6.906 3.702 1.00 87.06 95 VAL A N 1
ATOM 761 C CA . VAL A 1 95 ? -10.011 -6.319 2.788 1.00 87.06 95 VAL A CA 1
ATOM 762 C C . VAL A 1 95 ? -8.895 -7.326 2.500 1.00 87.06 95 VAL A C 1
ATOM 764 O O . VAL A 1 95 ? -8.541 -7.537 1.339 1.00 87.06 95 VAL A O 1
ATOM 767 N N . LEU A 1 96 ? -8.365 -7.986 3.534 1.00 89.12 96 LEU A N 1
ATOM 768 C CA . LEU A 1 96 ? -7.329 -9.003 3.363 1.00 89.12 96 LEU A CA 1
ATOM 769 C C . LEU A 1 96 ? -7.839 -10.223 2.599 1.00 89.12 96 LEU A C 1
ATOM 771 O O . LEU A 1 96 ? -7.178 -10.638 1.650 1.00 89.12 96 LEU A O 1
ATOM 775 N N . THR A 1 97 ? -9.006 -10.767 2.954 1.00 88.31 97 THR A N 1
ATOM 776 C CA . THR A 1 97 ? -9.605 -11.919 2.262 1.00 88.31 97 THR A CA 1
ATOM 777 C C . THR A 1 97 ? -9.731 -11.661 0.762 1.00 88.31 97 THR A C 1
ATOM 779 O O . THR A 1 97 ? -9.296 -12.491 -0.034 1.00 88.31 97 THR A O 1
ATOM 782 N N . GLN A 1 98 ? -10.230 -10.484 0.369 1.00 87.94 98 GLN A N 1
ATOM 783 C CA . GLN A 1 98 ? -10.317 -10.083 -1.040 1.00 87.94 98 GLN A CA 1
ATOM 784 C C . GLN A 1 98 ? -8.935 -9.986 -1.691 1.00 87.94 98 GLN A C 1
ATOM 786 O O . GLN A 1 98 ? -8.705 -10.528 -2.773 1.00 87.94 98 GLN A O 1
ATOM 791 N N . CYS A 1 99 ? -7.972 -9.361 -1.009 1.00 90.81 99 CYS A N 1
ATOM 792 C CA . CYS A 1 99 ? -6.613 -9.230 -1.529 1.00 90.81 99 CYS A CA 1
ATOM 793 C C . CYS A 1 99 ? -5.914 -10.581 -1.707 1.00 90.81 99 CYS A C 1
ATOM 795 O O . CYS A 1 99 ? -5.106 -10.719 -2.624 1.00 90.81 99 CYS A O 1
ATOM 797 N N . TYR A 1 100 ? -6.223 -11.583 -0.880 1.00 91.19 100 TYR A N 1
ATOM 798 C CA . TYR A 1 100 ? -5.641 -12.917 -0.991 1.00 91.19 100 TYR A CA 1
ATOM 799 C C . TYR A 1 100 ? -6.116 -13.689 -2.220 1.00 91.19 100 TYR A C 1
ATOM 801 O O . TYR A 1 100 ? -5.345 -14.514 -2.714 1.00 91.19 100 TYR A O 1
ATOM 809 N N . MET A 1 101 ? -7.317 -13.431 -2.752 1.00 85.44 101 MET A N 1
ATOM 810 C CA . MET A 1 101 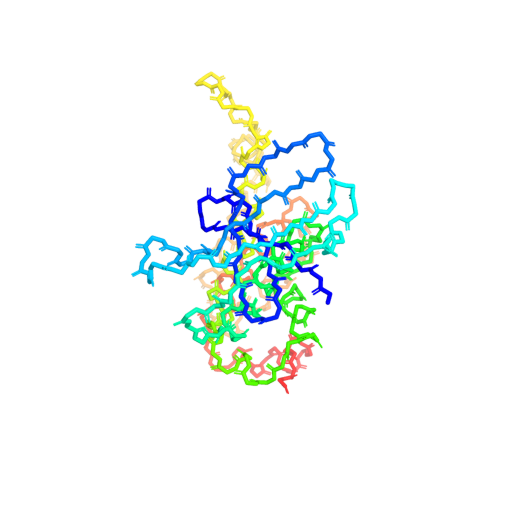? -7.909 -14.219 -3.850 1.00 85.44 101 MET A CA 1
ATOM 811 C C . MET A 1 101 ? -7.049 -14.265 -5.126 1.00 85.44 101 MET A C 1
ATOM 813 O O . MET A 1 101 ? -7.154 -15.217 -5.893 1.00 85.44 101 MET A O 1
ATOM 817 N N . GLY A 1 102 ? -6.164 -13.284 -5.340 1.00 80.00 102 GLY A N 1
ATOM 818 C CA . GLY A 1 102 ? -5.263 -13.214 -6.500 1.00 80.00 102 GLY A CA 1
ATOM 819 C C . GLY A 1 102 ? -3.788 -13.518 -6.211 1.00 80.00 102 GLY A C 1
ATOM 820 O O . GLY A 1 102 ? -2.945 -13.278 -7.074 1.00 80.00 102 GLY A O 1
ATOM 821 N N . VAL A 1 103 ? -3.445 -13.983 -5.005 1.00 88.50 103 VAL A N 1
ATOM 822 C CA . VAL A 1 103 ? -2.048 -14.153 -4.567 1.00 88.50 103 VAL A CA 1
ATOM 823 C C . VAL A 1 103 ? -1.639 -15.629 -4.620 1.00 88.50 103 VAL A C 1
ATOM 825 O O . VAL A 1 103 ? -2.307 -16.441 -3.981 1.00 88.50 103 VAL A O 1
ATOM 828 N N . PRO A 1 104 ? -0.533 -15.990 -5.303 1.00 90.19 104 PRO A N 1
ATOM 829 C CA . PRO A 1 104 ? -0.002 -17.355 -5.295 1.00 90.19 104 PRO A CA 1
ATOM 830 C C . PRO A 1 104 ? 0.417 -17.823 -3.893 1.00 90.19 104 PRO A C 1
ATOM 832 O O . PRO A 1 104 ? 0.952 -17.032 -3.114 1.00 90.19 104 PRO A O 1
ATOM 835 N N . ASP A 1 105 ? 0.267 -19.115 -3.590 1.00 89.94 105 ASP A N 1
ATOM 836 C CA . ASP A 1 105 ? 0.564 -19.676 -2.257 1.00 89.94 105 ASP A CA 1
ATOM 837 C C . ASP A 1 105 ? 2.019 -19.460 -1.818 1.00 89.94 105 ASP A C 1
ATOM 839 O O . ASP A 1 105 ? 2.291 -19.136 -0.662 1.00 89.94 105 ASP A O 1
ATOM 843 N N . GLU A 1 106 ? 2.958 -19.533 -2.762 1.00 90.75 106 GLU A N 1
ATOM 844 C CA . GLU A 1 106 ? 4.375 -19.239 -2.519 1.00 90.75 106 GLU A CA 1
ATOM 845 C C . GLU A 1 106 ? 4.628 -17.794 -2.057 1.00 90.75 106 GLU A C 1
ATOM 847 O O . GLU A 1 106 ? 5.586 -17.534 -1.329 1.00 90.75 106 GLU A O 1
ATOM 852 N N . ILE A 1 107 ? 3.767 -16.852 -2.456 1.00 91.44 107 ILE A N 1
ATOM 853 C CA . ILE A 1 107 ? 3.821 -15.460 -2.006 1.00 91.44 107 ILE A CA 1
ATOM 854 C C . ILE A 1 107 ? 3.105 -15.312 -0.665 1.00 91.44 107 ILE A C 1
ATOM 856 O O . ILE A 1 107 ? 3.604 -14.605 0.206 1.00 91.44 107 ILE A O 1
ATOM 860 N N . ARG A 1 108 ? 1.981 -16.010 -0.453 1.00 90.56 108 ARG A N 1
ATOM 861 C CA . ARG A 1 108 ? 1.269 -16.002 0.837 1.00 90.56 108 ARG A CA 1
ATOM 862 C C . ARG A 1 108 ? 2.174 -16.440 1.987 1.00 90.56 108 ARG A C 1
ATOM 864 O O . ARG A 1 108 ? 2.175 -15.795 3.028 1.00 90.56 108 ARG A O 1
ATOM 871 N N . ALA A 1 109 ? 3.008 -17.454 1.759 1.00 90.06 109 ALA A N 1
ATOM 872 C CA . ALA A 1 109 ? 3.944 -17.986 2.750 1.00 90.06 109 ALA A CA 1
ATOM 873 C C . ALA A 1 109 ? 5.032 -16.994 3.213 1.00 90.06 109 ALA A C 1
ATOM 875 O O . ALA A 1 109 ? 5.655 -17.214 4.249 1.00 90.06 109 ALA A O 1
ATOM 876 N N . ILE A 1 110 ? 5.292 -15.925 2.452 1.00 90.75 110 ILE A N 1
ATOM 877 C CA . ILE A 1 110 ? 6.325 -14.920 2.762 1.00 90.75 110 ILE A CA 1
ATOM 878 C C . ILE A 1 110 ? 5.744 -13.552 3.133 1.00 90.75 110 ILE A C 1
ATOM 880 O O . ILE A 1 110 ? 6.506 -12.621 3.412 1.00 90.75 110 ILE A O 1
ATOM 884 N N . LEU A 1 111 ? 4.417 -13.399 3.099 1.00 90.19 111 LEU A N 1
ATOM 885 C CA . LEU A 1 111 ? 3.766 -12.175 3.547 1.00 90.19 111 LEU A CA 1
ATOM 886 C C . LEU A 1 111 ? 3.868 -12.044 5.076 1.00 90.19 111 LEU A C 1
ATOM 888 O O . LEU A 1 111 ? 3.928 -13.052 5.783 1.00 90.19 111 LEU A O 1
ATOM 892 N N . PRO A 1 112 ? 3.884 -10.809 5.607 1.00 87.25 112 PRO A N 1
ATOM 893 C CA . PRO A 1 112 ? 3.756 -10.593 7.042 1.00 87.25 112 PRO A CA 1
ATOM 894 C C . PRO A 1 112 ? 2.437 -11.138 7.587 1.00 87.25 112 PRO A C 1
ATOM 896 O O . PRO A 1 112 ? 1.479 -11.331 6.840 1.00 87.25 112 PRO A O 1
ATOM 899 N N . ASP A 1 113 ? 2.385 -11.327 8.904 1.00 88.50 113 ASP A N 1
ATOM 900 C CA . ASP A 1 113 ? 1.184 -11.819 9.574 1.00 88.50 113 ASP A CA 1
ATOM 901 C C . ASP A 1 113 ? -0.033 -10.899 9.342 1.00 88.50 113 ASP A C 1
ATOM 903 O O . ASP A 1 113 ? 0.095 -9.678 9.184 1.00 88.50 113 ASP A O 1
ATOM 907 N N . ASN A 1 114 ? -1.226 -11.493 9.375 1.00 86.00 114 ASN A N 1
ATOM 908 C CA . ASN A 1 114 ? -2.491 -10.801 9.137 1.00 86.00 114 ASN A CA 1
ATOM 909 C C . ASN A 1 114 ? -2.686 -9.581 10.044 1.00 86.00 114 ASN A C 1
ATOM 911 O O . ASN A 1 114 ? -3.195 -8.564 9.587 1.00 86.00 114 ASN A O 1
ATOM 915 N N . SER A 1 115 ? -2.250 -9.631 11.298 1.00 79.12 115 SER A N 1
ATOM 916 C CA . SER A 1 115 ? -2.330 -8.528 12.261 1.00 79.12 115 SER A CA 1
ATOM 917 C C . SER A 1 115 ? -1.514 -7.324 11.788 1.00 79.12 115 SER A C 1
ATOM 919 O O . SER A 1 115 ? -2.013 -6.197 11.759 1.00 79.12 115 SER A O 1
ATOM 921 N N . ASN A 1 116 ? -0.279 -7.547 11.326 1.00 83.56 116 ASN A N 1
ATOM 922 C CA . ASN A 1 116 ? 0.536 -6.496 10.712 1.00 83.56 116 ASN A CA 1
ATOM 923 C C . ASN A 1 116 ? -0.121 -5.908 9.454 1.00 83.56 116 ASN A C 1
ATOM 925 O O . ASN A 1 116 ? -0.077 -4.692 9.241 1.00 83.56 116 ASN A O 1
ATOM 929 N N . LEU A 1 117 ? -0.754 -6.746 8.632 1.00 88.06 117 LEU A N 1
ATOM 930 C CA . LEU A 1 117 ? -1.441 -6.298 7.422 1.00 88.06 117 LEU A CA 1
ATOM 931 C C . LEU A 1 117 ? -2.706 -5.481 7.742 1.00 88.06 117 LEU A C 1
ATOM 933 O O . LEU A 1 117 ? -2.880 -4.393 7.186 1.00 88.06 117 LEU A O 1
ATOM 937 N N . LYS A 1 118 ? -3.529 -5.927 8.702 1.00 86.12 118 LYS A N 1
ATOM 938 C CA . LYS A 1 118 ? -4.703 -5.195 9.213 1.00 86.12 118 LYS A CA 1
ATOM 939 C C . LYS A 1 118 ? -4.308 -3.831 9.786 1.00 86.12 118 LYS A C 1
ATOM 941 O O . LYS A 1 118 ? -4.933 -2.821 9.462 1.00 86.12 118 LYS A O 1
ATOM 946 N N . ARG A 1 119 ? -3.213 -3.760 10.554 1.00 81.44 119 ARG A N 1
ATOM 947 C CA . ARG A 1 119 ? -2.652 -2.483 11.041 1.00 81.44 119 ARG A CA 1
ATOM 948 C C . ARG A 1 119 ? -2.272 -1.550 9.892 1.00 81.44 119 ARG A C 1
ATOM 950 O O . ARG A 1 119 ? -2.467 -0.341 9.997 1.00 81.44 119 ARG A O 1
ATOM 957 N N . GLY A 1 120 ? -1.760 -2.094 8.788 1.00 84.81 120 GLY A N 1
ATOM 958 C CA . GLY A 1 120 ? -1.508 -1.341 7.557 1.00 84.81 120 GLY A CA 1
ATOM 959 C C . GLY A 1 120 ? -2.777 -0.701 6.983 1.00 84.81 120 GLY A C 1
ATOM 960 O O . GLY A 1 120 ? -2.777 0.497 6.702 1.00 84.81 120 GLY A O 1
ATOM 961 N N . VAL A 1 121 ? -3.867 -1.471 6.883 1.00 87.44 121 VAL A N 1
ATOM 962 C CA . VAL A 1 121 ? -5.188 -0.990 6.430 1.00 87.44 121 VAL A CA 1
ATOM 963 C C . VAL A 1 121 ? -5.673 0.176 7.296 1.00 87.44 121 VAL A C 1
ATOM 965 O O . VAL A 1 121 ? -6.015 1.234 6.762 1.00 87.44 121 VAL A O 1
ATOM 968 N N . 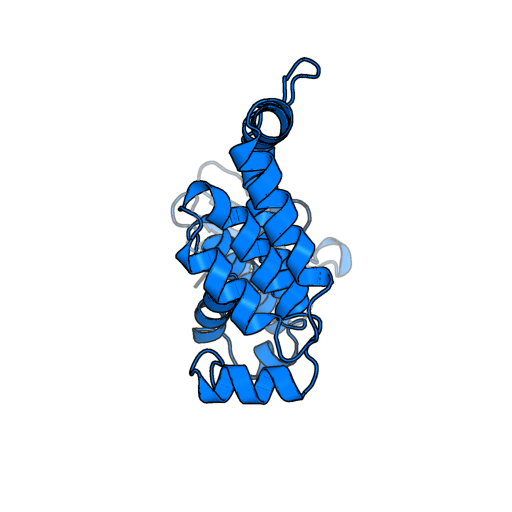GLY A 1 122 ? -5.643 0.015 8.623 1.00 82.31 122 GLY A N 1
ATOM 969 C CA . GLY A 1 122 ? -6.053 1.059 9.566 1.00 82.31 122 GLY A CA 1
ATOM 970 C C . GLY A 1 122 ? -5.232 2.341 9.419 1.00 82.31 122 GLY A C 1
ATOM 971 O O . GLY A 1 122 ? -5.798 3.424 9.276 1.00 82.31 122 GLY A O 1
ATOM 972 N N . ARG A 1 123 ? -3.898 2.217 9.348 1.00 85.81 123 ARG A N 1
ATOM 973 C CA . ARG A 1 123 ? -2.996 3.364 9.149 1.00 85.81 123 ARG A CA 1
ATOM 974 C C . ARG A 1 123 ? -3.307 4.133 7.875 1.00 85.81 123 ARG A C 1
ATOM 976 O O . ARG A 1 123 ? -3.383 5.348 7.920 1.00 85.81 123 ARG A O 1
ATOM 983 N N . TRP A 1 124 ? -3.525 3.463 6.745 1.00 88.12 124 TRP A N 1
ATOM 984 C CA . TRP A 1 124 ? -3.806 4.179 5.496 1.00 88.12 124 TRP A CA 1
ATOM 985 C C . TRP A 1 124 ? -5.160 4.877 5.489 1.00 88.12 124 TRP A C 1
ATOM 987 O O . TRP A 1 124 ? -5.279 5.958 4.914 1.00 88.12 124 TRP A O 1
ATOM 997 N N . ARG A 1 125 ? -6.173 4.283 6.128 1.00 86.12 125 ARG A N 1
ATOM 998 C CA . ARG A 1 125 ? -7.471 4.938 6.323 1.00 86.12 125 ARG A CA 1
ATOM 999 C C . ARG A 1 125 ? -7.317 6.183 7.189 1.00 86.12 125 ARG A C 1
ATOM 1001 O O . ARG A 1 125 ? -7.785 7.248 6.794 1.00 86.12 125 ARG A O 1
ATOM 1008 N N . GLN A 1 126 ? -6.588 6.075 8.299 1.00 79.62 126 GLN A N 1
ATOM 1009 C CA . GLN A 1 126 ? -6.272 7.212 9.160 1.00 79.62 126 GLN A CA 1
ATOM 1010 C C . GLN A 1 126 ? -5.455 8.277 8.428 1.00 79.62 126 GLN A C 1
ATOM 1012 O O . GLN A 1 126 ? -5.826 9.440 8.476 1.00 79.62 126 GLN A O 1
ATOM 1017 N 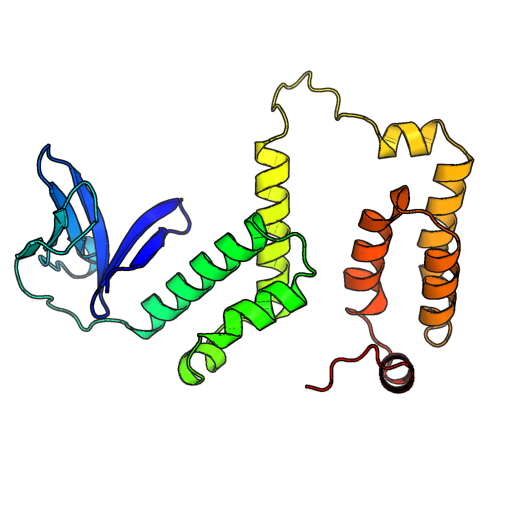N . ASP A 1 127 ? -4.415 7.910 7.679 1.00 80.00 127 ASP A N 1
ATOM 1018 C CA . ASP A 1 127 ? -3.616 8.851 6.888 1.00 80.00 127 ASP A CA 1
ATOM 1019 C C . ASP A 1 127 ? -4.481 9.600 5.860 1.00 80.00 127 ASP A C 1
ATOM 1021 O O . ASP A 1 127 ? -4.300 10.799 5.660 1.00 80.00 127 ASP A O 1
ATOM 1025 N N . LYS A 1 128 ? -5.444 8.919 5.216 1.00 79.44 128 LYS A N 1
ATOM 1026 C CA . LYS A 1 128 ? -6.402 9.543 4.285 1.00 79.44 128 LYS A CA 1
ATOM 1027 C C . LYS A 1 128 ? -7.311 10.538 5.009 1.00 79.44 128 LYS A C 1
ATOM 1029 O O . LYS A 1 128 ? -7.513 11.640 4.506 1.00 79.44 128 LYS A O 1
ATOM 1034 N N . LEU A 1 129 ? -7.829 10.154 6.178 1.00 68.38 129 LEU A N 1
ATOM 1035 C CA . LEU A 1 129 ? -8.642 11.021 7.030 1.00 68.38 129 LEU A CA 1
ATOM 1036 C C . LEU A 1 129 ? -7.827 12.238 7.487 1.00 68.38 129 LEU A C 1
ATOM 1038 O O . LEU A 1 129 ? -8.234 13.365 7.236 1.00 68.38 129 LEU A O 1
ATOM 1042 N N . VAL A 1 130 ? -6.634 12.043 8.046 1.00 63.84 130 VAL A N 1
ATOM 1043 C CA . VAL A 1 130 ? -5.743 13.116 8.514 1.00 63.84 130 VAL A CA 1
ATOM 1044 C C . VAL A 1 130 ? -5.320 14.044 7.377 1.00 63.84 130 VAL A C 1
ATOM 1046 O O . VAL A 1 130 ? -5.331 15.256 7.554 1.00 63.84 130 VAL A O 1
ATOM 1049 N N . ALA A 1 131 ? -5.014 13.519 6.188 1.00 65.94 131 ALA A N 1
ATOM 1050 C CA . ALA A 1 131 ? -4.706 14.344 5.019 1.00 65.94 131 ALA A CA 1
ATOM 1051 C C . ALA A 1 131 ? -5.899 15.196 4.547 1.00 65.94 131 ALA A C 1
ATOM 1053 O O . ALA A 1 131 ? -5.693 16.213 3.886 1.00 65.94 131 ALA A O 1
ATOM 1054 N N . SER A 1 132 ? -7.132 14.793 4.872 1.00 59.97 132 SER A N 1
ATOM 1055 C CA . SER A 1 132 ? -8.344 15.580 4.613 1.00 59.97 132 SER A CA 1
ATOM 1056 C C . SER A 1 132 ? -8.671 16.598 5.713 1.00 59.97 132 SER A C 1
ATOM 1058 O O . SER A 1 132 ? -9.512 17.469 5.495 1.00 59.97 132 SER A O 1
ATOM 1060 N N . ILE A 1 133 ? -7.992 16.536 6.865 1.00 48.44 133 ILE A N 1
ATOM 1061 C CA . ILE A 1 133 ? -8.154 17.492 7.963 1.00 48.44 133 ILE A CA 1
ATOM 1062 C C . ILE A 1 133 ? -7.275 18.733 7.694 1.00 48.44 133 ILE A C 1
ATOM 1064 O O . ILE A 1 133 ? -6.060 18.602 7.515 1.00 48.44 133 ILE A O 1
ATOM 1068 N N . PRO A 1 134 ? -7.845 19.954 7.677 1.00 52.66 134 PRO A N 1
ATOM 1069 C CA . PRO A 1 134 ? -7.073 21.189 7.558 1.00 52.66 134 PRO A CA 1
ATOM 1070 C C . PRO A 1 134 ? -6.023 21.314 8.674 1.00 52.66 134 PRO A C 1
ATOM 1072 O O . PRO A 1 134 ? -6.332 21.233 9.856 1.00 52.66 134 PRO A O 1
ATOM 1075 N N . THR A 1 135 ? -4.763 21.529 8.298 1.00 50.50 135 THR A N 1
ATOM 1076 C CA . THR A 1 135 ? -3.589 21.502 9.196 1.00 50.50 135 THR A CA 1
ATOM 1077 C C . THR A 1 135 ? -3.262 22.857 9.843 1.00 50.50 135 THR A C 1
ATOM 1079 O O . THR A 1 135 ? -2.136 23.081 10.292 1.00 50.50 135 THR A O 1
ATOM 1082 N N . ASP A 1 136 ? -4.221 23.784 9.888 1.00 47.34 136 ASP A N 1
ATOM 1083 C CA . ASP A 1 136 ? -4.025 25.085 10.535 1.00 47.34 136 ASP A CA 1
ATOM 1084 C C . ASP A 1 136 ? -3.779 24.891 12.046 1.00 47.34 136 ASP A C 1
ATOM 1086 O O . ASP A 1 136 ? -4.459 24.112 12.706 1.00 47.34 136 ASP A O 1
ATOM 1090 N N . LYS A 1 137 ? -2.813 25.610 12.627 1.00 46.22 137 LYS A N 1
ATOM 1091 C CA . LYS A 1 137 ? -2.562 25.603 14.081 1.00 46.22 137 LYS A CA 1
ATOM 1092 C C . LYS A 1 137 ? -3.718 26.214 14.883 1.00 46.22 137 LYS A C 1
ATOM 1094 O O . LYS A 1 137 ? -3.770 26.023 16.093 1.00 46.22 137 LYS A O 1
ATOM 1099 N N . ASN A 1 138 ? -4.633 26.911 14.210 1.00 46.38 138 ASN A N 1
ATOM 1100 C CA . ASN A 1 138 ? -5.912 27.366 14.752 1.00 46.38 138 ASN A CA 1
ATOM 1101 C C . ASN A 1 138 ? -7.086 26.454 14.364 1.00 46.38 138 ASN A C 1
ATOM 1103 O O . ASN A 1 138 ? -8.241 26.824 14.584 1.00 46.38 138 ASN A O 1
ATOM 1107 N N . PHE A 1 139 ? -6.822 25.282 13.776 1.00 45.16 139 PHE A N 1
ATOM 1108 C CA . PHE A 1 139 ? -7.855 24.298 13.499 1.00 45.16 139 PHE A CA 1
ATOM 1109 C C . PHE A 1 139 ? -8.403 23.789 14.832 1.00 45.16 139 PHE A C 1
ATOM 1111 O O . PHE A 1 139 ? -7.789 22.969 15.516 1.00 45.16 139 PHE A O 1
ATOM 1118 N N . GLN A 1 140 ? -9.570 24.304 15.213 1.00 47.81 140 GLN A N 1
ATOM 1119 C CA . GLN A 1 140 ? -10.425 23.633 16.174 1.00 47.81 140 GLN A CA 1
ATOM 1120 C C . GLN A 1 140 ? -10.659 22.241 15.599 1.00 47.81 140 GLN A C 1
ATOM 1122 O O . GLN A 1 140 ? -11.262 22.122 14.531 1.00 47.81 140 GLN A O 1
ATOM 1127 N N . THR A 1 141 ? -10.145 21.196 16.263 1.00 46.94 141 THR A N 1
ATOM 1128 C CA . THR A 1 141 ? -10.587 19.828 15.977 1.00 46.94 141 THR A CA 1
ATOM 1129 C C . THR A 1 141 ? -12.095 19.907 15.902 1.00 46.94 141 THR A C 1
ATOM 1131 O O . THR A 1 141 ? -12.687 20.428 16.841 1.00 46.94 141 THR A O 1
ATOM 1134 N N . THR A 1 142 ? -12.704 19.525 14.784 1.00 46.22 142 THR A N 1
ATOM 1135 C CA . THR A 1 142 ? -14.159 19.515 14.636 1.00 46.22 142 THR A CA 1
ATOM 1136 C C . THR A 1 142 ? -14.712 18.664 15.770 1.00 46.22 142 THR A C 1
ATOM 1138 O O . THR A 1 142 ? -14.668 17.435 15.734 1.00 46.22 142 THR A O 1
ATOM 1141 N N . HIS A 1 143 ? -15.087 19.340 16.848 1.00 54.22 143 HIS A N 1
ATOM 1142 C CA . HIS A 1 143 ? -15.387 18.757 18.133 1.00 54.22 143 HIS A CA 1
ATOM 1143 C C . HIS A 1 143 ? -16.802 18.186 18.038 1.00 54.22 143 HIS A C 1
ATOM 1145 O O . HIS A 1 143 ? -17.764 18.817 18.444 1.00 54.22 143 HIS A O 1
ATOM 1151 N N . GLY A 1 144 ? -16.934 16.998 17.452 1.00 57.75 144 GLY A N 1
ATOM 1152 C CA . GLY A 1 144 ? -18.118 16.166 17.642 1.00 57.75 144 GLY A CA 1
ATOM 1153 C C . GLY A 1 144 ? -17.962 15.418 18.955 1.00 57.75 144 GLY A C 1
ATOM 1154 O O . GLY A 1 144 ? -18.371 15.905 19.995 1.00 57.75 144 GLY A O 1
ATOM 1155 N N . LEU A 1 145 ? -17.238 14.299 18.929 1.00 68.25 145 LEU A N 1
ATOM 1156 C CA . LEU A 1 145 ? -17.207 13.333 20.031 1.00 68.25 145 LEU A CA 1
ATOM 1157 C C . LEU A 1 145 ? -16.654 13.880 21.353 1.00 68.25 145 LEU A C 1
ATOM 1159 O O . LEU A 1 145 ? -17.204 13.565 22.398 1.00 68.25 145 LEU A O 1
ATOM 1163 N N . LYS A 1 146 ? -15.600 14.714 21.347 1.00 74.00 146 LYS A N 1
ATOM 1164 C CA . LYS A 1 146 ? -15.079 15.298 22.602 1.00 74.00 146 LYS A CA 1
ATOM 1165 C C . LYS A 1 146 ? -16.066 16.296 23.208 1.00 74.00 146 LYS A C 1
ATOM 1167 O O . LYS A 1 146 ? -16.339 16.228 24.398 1.00 74.00 146 LYS A O 1
ATOM 1172 N N . GLN A 1 147 ? -16.602 17.203 22.393 1.00 72.94 147 GLN A N 1
ATOM 1173 C CA . GLN A 1 147 ? -17.603 18.152 22.872 1.00 72.94 147 GLN A CA 1
ATOM 1174 C C . GLN A 1 147 ? -18.880 17.413 23.265 1.00 72.94 147 GLN A C 1
ATOM 1176 O O . GLN A 1 147 ? -19.365 17.648 24.352 1.00 72.94 147 GLN A O 1
ATOM 1181 N N . GLN A 1 148 ? -19.360 16.453 22.475 1.00 75.56 148 GLN A N 1
ATOM 1182 C CA . GLN A 1 148 ? -20.485 15.580 22.824 1.00 75.56 148 GLN A CA 1
ATOM 1183 C C . GLN A 1 148 ? -20.235 14.829 24.132 1.00 75.56 148 GLN A C 1
ATOM 1185 O O . GLN A 1 148 ? -21.108 14.811 24.982 1.00 75.56 148 GLN A O 1
ATOM 1190 N N . TYR A 1 149 ? -19.038 14.296 24.362 1.00 81.56 149 TYR A N 1
ATOM 1191 C CA . TYR A 1 149 ? -18.685 13.668 25.634 1.00 81.56 149 TYR A CA 1
ATOM 1192 C C . TYR A 1 149 ? -18.719 14.646 26.816 1.00 81.56 149 TYR A C 1
ATOM 1194 O O . TYR A 1 149 ? -19.116 14.265 27.914 1.00 81.56 149 TYR A O 1
ATOM 1202 N N . GLU A 1 150 ? -18.322 15.901 26.604 1.00 78.50 150 GLU A N 1
ATOM 1203 C CA . GLU A 1 150 ? -18.331 16.946 27.634 1.00 78.50 150 GLU A CA 1
ATOM 1204 C C . GLU A 1 150 ? -19.718 17.596 27.829 1.00 78.50 150 GLU A C 1
ATOM 1206 O O . GLU A 1 150 ? -20.022 18.061 28.926 1.00 78.50 150 GLU A O 1
ATOM 1211 N N . THR A 1 151 ? -20.560 17.645 26.790 1.00 81.75 151 THR A N 1
ATOM 1212 C CA . THR A 1 151 ? -21.826 18.405 26.770 1.00 81.75 151 THR A CA 1
ATOM 1213 C C . THR A 1 151 ? -23.085 17.540 26.776 1.00 81.75 151 THR A C 1
ATOM 1215 O O . THR A 1 151 ? -24.138 18.023 27.183 1.00 81.75 151 THR A O 1
ATOM 1218 N N . ASP A 1 152 ? -23.004 16.287 26.328 1.00 87.94 152 ASP A N 1
ATOM 1219 C CA . ASP A 1 152 ? -24.110 15.328 26.304 1.00 87.94 152 ASP A CA 1
ATOM 1220 C C . ASP A 1 152 ? -23.858 14.213 27.326 1.00 87.94 152 ASP A C 1
ATOM 1222 O O . ASP A 1 152 ? -23.051 13.298 27.137 1.00 87.94 152 ASP A O 1
ATOM 1226 N N . LEU A 1 153 ? -24.596 14.293 28.433 1.00 88.50 153 LEU A N 1
ATOM 1227 C CA . LEU A 1 153 ? -24.541 13.316 29.517 1.00 88.50 153 LEU A CA 1
ATOM 1228 C C . LEU A 1 153 ? -24.946 11.910 29.060 1.00 88.50 153 LEU A C 1
ATOM 1230 O O . LEU A 1 153 ? -24.382 10.941 29.555 1.00 88.50 153 LEU A O 1
ATOM 1234 N N . THR A 1 154 ? -25.883 11.785 28.117 1.00 89.00 154 THR A N 1
ATOM 1235 C CA . THR A 1 154 ? -26.323 10.484 27.588 1.00 89.00 154 THR A CA 1
ATOM 1236 C C . THR A 1 154 ? -25.204 9.849 26.782 1.00 89.00 154 THR A C 1
ATOM 1238 O O . THR A 1 154 ? -24.910 8.664 26.940 1.00 89.00 154 THR A O 1
ATOM 1241 N N . PHE A 1 155 ? -24.539 10.654 25.952 1.00 87.50 155 PHE A N 1
ATOM 1242 C CA . PHE A 1 155 ? -23.386 10.201 25.193 1.00 87.50 155 PHE A CA 1
ATOM 1243 C C . PHE A 1 155 ? -22.249 9.768 26.118 1.00 87.50 155 PHE A C 1
ATOM 1245 O O . PHE A 1 155 ? -21.751 8.652 25.985 1.00 87.50 155 PHE A O 1
ATOM 1252 N N . SER A 1 156 ? -21.899 10.599 27.101 1.00 88.75 156 SER A N 1
ATOM 1253 C CA . SER A 1 156 ? -20.882 10.276 28.103 1.00 88.75 156 SER A CA 1
ATOM 1254 C C . SER A 1 156 ? -21.204 8.990 28.872 1.00 88.75 156 SER A C 1
ATOM 1256 O O . SER A 1 156 ? -20.346 8.119 29.013 1.00 88.75 156 SER A O 1
ATOM 1258 N N . ASP A 1 157 ? -22.448 8.823 29.324 1.00 90.56 157 ASP A N 1
ATOM 1259 C CA . ASP A 1 157 ? -22.904 7.629 30.042 1.00 90.56 157 ASP A CA 1
ATOM 1260 C C . ASP A 1 157 ? -22.807 6.368 29.165 1.00 90.56 157 ASP A C 1
ATOM 1262 O O . ASP A 1 157 ? -22.344 5.319 29.609 1.00 90.56 157 ASP A O 1
ATOM 1266 N N . ASN A 1 158 ? -23.150 6.471 27.880 1.00 90.12 158 ASN A N 1
ATOM 1267 C CA . ASN A 1 158 ? -23.000 5.365 26.935 1.00 90.12 158 ASN A CA 1
ATOM 1268 C C . ASN A 1 158 ? -21.528 5.003 26.669 1.00 90.12 158 ASN A C 1
ATOM 1270 O O . ASN A 1 158 ? -21.202 3.817 26.631 1.00 90.12 158 ASN A O 1
ATOM 1274 N N . ILE A 1 159 ? -20.618 5.979 26.584 1.00 88.31 159 ILE A N 1
ATOM 1275 C CA . ILE A 1 159 ? -19.169 5.713 26.498 1.00 88.31 159 ILE A CA 1
ATOM 1276 C C . ILE A 1 159 ? -18.645 5.009 27.760 1.00 88.31 159 ILE A C 1
ATOM 1278 O O . ILE A 1 159 ? -17.826 4.088 27.667 1.00 88.31 159 ILE A O 1
ATOM 1282 N N . HIS A 1 160 ? -19.138 5.384 28.943 1.00 87.75 160 HIS A N 1
ATOM 1283 C CA . HIS A 1 160 ? -18.786 4.688 30.182 1.00 87.75 160 HIS A CA 1
ATOM 1284 C C . HIS A 1 160 ? -19.293 3.244 30.194 1.00 87.75 160 HIS A C 1
ATOM 1286 O O . HIS A 1 160 ? -18.559 2.362 30.629 1.00 87.75 160 HIS A O 1
ATOM 1292 N N . LYS A 1 161 ? -20.495 2.971 29.669 1.00 89.62 161 LYS A N 1
ATOM 1293 C CA . LYS A 1 161 ? -21.012 1.596 29.535 1.00 89.62 161 LYS A CA 1
ATOM 1294 C C . LYS A 1 161 ? -20.157 0.742 28.603 1.00 89.62 161 LYS A C 1
ATOM 1296 O O . LYS A 1 161 ? -19.885 -0.406 28.929 1.00 89.62 161 LYS A O 1
ATOM 1301 N N . ILE A 1 162 ? -19.690 1.306 27.489 1.00 87.00 162 ILE A N 1
ATOM 1302 C CA . ILE A 1 162 ? -18.746 0.620 26.592 1.00 87.00 162 ILE A CA 1
ATOM 1303 C C . ILE A 1 162 ? -17.438 0.318 27.334 1.00 87.00 162 ILE A C 1
ATOM 1305 O O . ILE A 1 162 ? -16.929 -0.796 27.270 1.00 87.00 162 ILE A O 1
ATOM 1309 N N . SER A 1 163 ? -16.926 1.277 28.107 1.00 85.19 163 SER A N 1
ATOM 1310 C CA . SER A 1 163 ? -15.721 1.076 28.926 1.00 85.19 163 SER A CA 1
ATOM 1311 C C . SER A 1 163 ? -15.933 0.056 30.053 1.00 85.19 163 SER A C 1
ATOM 1313 O O . SER A 1 163 ? -14.988 -0.614 30.465 1.00 85.19 163 SER A O 1
ATOM 1315 N N . ALA A 1 164 ? -17.170 -0.098 30.536 1.00 87.50 164 ALA A N 1
ATOM 1316 C CA . ALA A 1 164 ? -17.524 -1.036 31.596 1.00 87.50 164 ALA A CA 1
ATOM 1317 C C . ALA A 1 164 ? -17.376 -2.508 31.172 1.00 87.50 164 ALA A C 1
ATOM 1319 O O . ALA A 1 164 ? -17.205 -3.367 32.036 1.00 87.50 164 ALA A O 1
ATOM 1320 N N . LEU A 1 165 ? -17.362 -2.793 29.862 1.00 84.50 165 LEU A N 1
ATOM 1321 C CA . LEU A 1 165 ? -17.061 -4.127 29.331 1.00 84.50 165 LEU A CA 1
ATOM 1322 C C . LEU A 1 165 ? -15.713 -4.656 29.816 1.00 84.50 165 LEU A C 1
ATOM 1324 O O . LEU A 1 165 ? -15.561 -5.862 29.977 1.00 84.50 165 LEU A O 1
ATOM 1328 N N . ALA A 1 166 ? -14.762 -3.764 30.113 1.00 80.94 166 ALA A N 1
ATOM 1329 C CA . ALA A 1 166 ? -13.448 -4.155 30.600 1.00 80.94 166 ALA A CA 1
ATOM 1330 C C . ALA A 1 166 ? -13.449 -4.784 32.005 1.00 80.94 166 ALA A C 1
ATOM 1332 O O . ALA A 1 166 ? -12.423 -5.296 32.452 1.00 80.94 166 ALA A O 1
ATOM 1333 N N . PHE A 1 167 ? -14.581 -4.714 32.709 1.00 84.69 167 PHE A N 1
ATOM 1334 C CA . PHE A 1 167 ? -14.761 -5.262 34.051 1.00 84.69 167 PHE A CA 1
ATOM 1335 C C . PHE A 1 167 ? -15.666 -6.498 34.076 1.00 84.69 167 PHE A C 1
ATOM 1337 O O . PHE A 1 167 ? -15.927 -7.022 35.158 1.00 84.69 167 PHE A O 1
ATOM 1344 N N . LEU A 1 168 ? -16.166 -6.947 32.922 1.00 83.62 168 LEU A N 1
ATOM 1345 C CA . LEU A 1 168 ? -16.903 -8.203 32.829 1.00 83.62 168 LEU A CA 1
ATOM 1346 C C . LEU A 1 168 ? -15.938 -9.392 32.869 1.00 83.62 168 LEU A C 1
ATOM 1348 O O . LEU A 1 168 ? -14.790 -9.299 32.430 1.00 83.62 168 LEU A O 1
ATOM 1352 N N . GLU A 1 169 ? -16.421 -10.515 33.393 1.00 81.75 169 GLU A N 1
ATOM 1353 C CA . GLU A 1 169 ? -15.725 -11.798 33.287 1.00 81.75 169 GLU A CA 1
ATOM 1354 C C . GLU A 1 169 ? -15.652 -12.229 31.815 1.00 81.75 169 GLU A C 1
ATOM 1356 O O . GLU A 1 169 ? -16.531 -11.884 31.021 1.00 81.75 169 GLU A O 1
ATOM 1361 N N . SER A 1 170 ? -14.585 -12.942 31.434 1.00 74.19 170 SER A N 1
ATOM 1362 C CA . SER A 1 170 ? -14.271 -13.261 30.032 1.00 74.19 170 SER A CA 1
ATOM 1363 C C . SER A 1 170 ? -15.419 -13.963 29.302 1.00 74.19 170 SER A C 1
ATOM 1365 O O . SER A 1 170 ? -15.668 -13.675 28.133 1.00 74.19 170 SER A O 1
ATOM 1367 N N . ASP A 1 171 ? -16.158 -14.815 30.007 1.00 76.88 171 ASP A N 1
ATOM 1368 C CA . ASP A 1 171 ? -17.324 -15.549 29.511 1.00 76.88 171 ASP A CA 1
ATOM 1369 C C . ASP A 1 171 ? -18.562 -14.673 29.249 1.00 76.88 171 ASP A C 1
ATOM 1371 O O . ASP A 1 171 ? -19.468 -15.094 28.535 1.00 76.88 171 ASP A O 1
ATOM 1375 N N . SER A 1 172 ? -18.587 -13.460 29.802 1.00 83.00 172 SER A N 1
ATOM 1376 C CA . SER A 1 172 ? -19.720 -12.534 29.792 1.00 83.00 172 SER A CA 1
ATOM 1377 C C . SER A 1 172 ? -19.454 -11.281 28.946 1.00 83.00 172 SER A C 1
ATOM 1379 O O . SER A 1 172 ? -20.377 -10.506 28.678 1.00 83.00 172 SER A O 1
ATOM 1381 N N . VAL A 1 173 ? -18.207 -11.064 28.500 1.00 83.75 173 VAL A N 1
ATOM 1382 C CA . VAL A 1 173 ? -17.809 -9.900 27.682 1.00 83.75 173 VAL A CA 1
ATOM 1383 C C . VAL A 1 173 ? -18.570 -9.858 26.354 1.00 83.75 173 VAL A C 1
ATOM 1385 O O . VAL A 1 173 ? -19.035 -8.786 25.966 1.00 83.75 173 VAL A O 1
ATOM 1388 N N . ILE A 1 174 ? -18.741 -11.000 25.672 1.00 82.31 174 ILE A N 1
ATOM 1389 C CA . ILE A 1 174 ? -19.472 -11.066 24.392 1.00 82.31 174 ILE A CA 1
ATOM 1390 C C . ILE A 1 174 ? -20.941 -10.692 24.598 1.00 82.31 174 ILE A C 1
ATOM 1392 O O . ILE A 1 174 ? -21.457 -9.833 23.887 1.00 82.31 174 ILE A O 1
ATOM 1396 N N . ASP A 1 175 ? -21.601 -11.288 25.593 1.00 83.31 175 ASP A N 1
ATOM 1397 C CA . ASP A 1 175 ? -23.007 -11.005 25.908 1.00 83.31 175 ASP A CA 1
ATOM 1398 C C . ASP A 1 175 ? -23.223 -9.532 26.263 1.00 83.31 175 ASP A C 1
ATOM 1400 O O . ASP A 1 175 ? -24.179 -8.896 25.804 1.00 83.31 175 ASP A O 1
ATOM 1404 N N . GLY A 1 176 ? -22.301 -8.966 27.045 1.00 87.44 176 GLY A N 1
ATOM 1405 C CA . GLY A 1 176 ? -22.290 -7.546 27.372 1.00 87.44 176 GLY A CA 1
ATOM 1406 C C . GLY A 1 176 ? -22.132 -6.665 26.133 1.00 87.44 176 GLY A C 1
ATOM 1407 O O . GLY A 1 176 ? -22.865 -5.685 25.981 1.00 87.44 176 GLY A O 1
ATOM 1408 N N . PHE A 1 177 ? -21.216 -7.020 25.229 1.00 87.62 177 PHE A N 1
ATOM 1409 C CA . PHE A 1 177 ? -20.981 -6.278 23.993 1.00 87.62 177 PHE A CA 1
ATOM 1410 C C . PHE A 1 177 ? -22.191 -6.342 23.050 1.00 87.62 177 PHE A C 1
ATOM 1412 O O . PHE A 1 177 ? -22.659 -5.301 22.591 1.00 87.62 177 PHE A O 1
ATOM 1419 N N . GLU A 1 178 ? -22.775 -7.524 22.830 1.00 83.44 178 GLU A N 1
ATOM 1420 C CA . GLU A 1 178 ? -23.975 -7.683 21.996 1.00 83.44 178 GLU A CA 1
ATOM 1421 C C . GLU A 1 178 ? -25.175 -6.909 22.564 1.00 83.44 178 GLU A C 1
ATOM 1423 O O . GLU A 1 178 ? -25.915 -6.264 21.816 1.00 83.44 178 GLU A O 1
ATOM 1428 N N . THR A 1 179 ? -25.330 -6.899 23.891 1.00 88.88 179 THR A N 1
ATOM 1429 C CA . THR A 1 179 ? -26.368 -6.111 24.573 1.00 88.88 179 THR A CA 1
ATOM 1430 C C . THR A 1 179 ? -26.193 -4.608 24.337 1.00 88.88 179 THR A C 1
ATOM 1432 O O . THR A 1 179 ? -27.183 -3.887 24.185 1.00 88.88 179 THR A O 1
ATOM 1435 N N . LEU A 1 180 ? -24.950 -4.118 24.290 1.00 87.00 180 LEU A N 1
ATOM 1436 C CA . LEU A 1 180 ? -24.662 -2.717 23.982 1.00 87.00 180 LEU A CA 1
ATOM 1437 C C . LEU A 1 180 ? -24.925 -2.394 22.511 1.00 87.00 180 LEU A C 1
ATOM 1439 O O . LEU A 1 180 ? -25.597 -1.401 22.244 1.00 87.00 180 LEU A O 1
ATOM 1443 N N . CYS A 1 181 ? -24.495 -3.243 21.577 1.00 83.69 181 CYS A N 1
ATOM 1444 C CA . CYS A 1 181 ? -24.773 -3.065 20.148 1.00 83.69 181 CYS A CA 1
ATOM 1445 C C . CYS A 1 181 ? -26.277 -3.026 19.844 1.00 83.69 181 CYS A C 1
ATOM 1447 O O . CYS A 1 181 ? -26.715 -2.268 18.990 1.00 83.69 181 CYS A O 1
ATOM 1449 N N . ALA A 1 182 ? -27.093 -3.797 20.569 1.00 83.00 182 ALA A N 1
ATOM 1450 C CA . ALA A 1 182 ? -28.547 -3.780 20.400 1.00 83.00 182 ALA A CA 1
ATOM 1451 C C . ALA A 1 182 ? -29.222 -2.500 20.934 1.00 83.00 182 ALA A C 1
ATOM 1453 O O . ALA A 1 182 ? -30.387 -2.241 20.625 1.00 83.00 182 ALA A O 1
ATOM 1454 N N . ARG A 1 183 ? -28.532 -1.731 21.785 1.00 85.19 183 ARG A N 1
ATOM 1455 C CA . ARG A 1 183 ? -29.094 -0.578 22.503 1.00 85.19 183 ARG A CA 1
ATOM 1456 C C . ARG A 1 183 ? -28.549 0.764 22.018 1.00 85.19 183 ARG A C 1
ATOM 1458 O O . ARG A 1 183 ? -29.218 1.780 22.205 1.00 85.19 183 ARG A O 1
ATOM 1465 N N . LEU A 1 184 ? -27.340 0.774 21.473 1.00 84.31 184 LEU A N 1
ATOM 1466 C CA . LEU A 1 184 ? -26.683 1.956 20.931 1.00 84.31 184 LEU A CA 1
ATOM 1467 C C . LEU A 1 184 ? -27.020 2.104 19.446 1.00 84.31 184 LEU A C 1
ATOM 1469 O O . LEU A 1 184 ? -27.184 1.115 18.741 1.00 84.31 184 LEU A O 1
ATOM 1473 N N . ASP A 1 185 ? -27.161 3.346 18.994 1.00 81.19 185 ASP A N 1
ATOM 1474 C CA . ASP A 1 185 ? -27.407 3.657 17.588 1.00 81.19 185 ASP A CA 1
ATOM 1475 C C . ASP A 1 185 ? -26.093 3.798 16.797 1.00 81.19 185 ASP A C 1
ATOM 1477 O O . ASP A 1 185 ? -24.990 3.745 17.353 1.00 81.19 185 ASP A O 1
ATOM 1481 N N . ASP A 1 186 ? -26.218 4.012 15.486 1.00 73.75 186 ASP A N 1
ATOM 1482 C CA . ASP A 1 186 ? -25.096 4.104 14.544 1.00 73.75 186 ASP A CA 1
ATOM 1483 C C . ASP A 1 186 ? -24.067 5.194 14.913 1.00 73.75 186 ASP A C 1
ATOM 1485 O O . ASP A 1 186 ? -22.935 5.165 14.430 1.00 73.75 186 ASP A O 1
ATOM 1489 N N . THR A 1 187 ? -24.409 6.137 15.805 1.00 75.62 187 THR A N 1
ATOM 1490 C CA . THR A 1 187 ? -23.487 7.170 16.313 1.00 75.62 187 THR A CA 1
ATOM 1491 C C . THR A 1 187 ? -22.266 6.564 17.010 1.00 75.62 187 THR A C 1
ATOM 1493 O O . THR A 1 187 ? -21.204 7.185 17.050 1.00 75.62 187 THR A O 1
ATOM 1496 N N . TYR A 1 188 ? -22.402 5.357 17.569 1.00 80.94 188 TYR A N 1
ATOM 1497 C CA . TYR A 1 188 ? -21.352 4.680 18.333 1.00 80.94 188 TYR A CA 1
ATOM 1498 C C . TYR A 1 188 ? -20.595 3.625 17.524 1.00 80.94 188 TYR A C 1
ATOM 1500 O O . TYR A 1 188 ? -19.657 3.032 18.060 1.00 80.94 188 TYR A O 1
ATOM 1508 N N . GLN A 1 189 ? -20.967 3.391 16.261 1.00 74.19 189 GLN A N 1
ATOM 1509 C CA . GLN A 1 189 ? -20.462 2.262 15.477 1.00 74.19 189 GLN A CA 1
ATOM 1510 C C . GLN A 1 189 ? -18.933 2.271 15.360 1.00 74.19 189 GLN A C 1
ATOM 1512 O O . GLN A 1 189 ? -18.301 1.255 15.620 1.00 74.19 189 GLN A O 1
ATOM 1517 N N . ASP A 1 190 ? -18.325 3.434 15.107 1.00 72.06 190 ASP A N 1
ATOM 1518 C CA . ASP A 1 190 ? -16.862 3.571 15.016 1.00 72.06 190 ASP A CA 1
ATOM 1519 C C . ASP A 1 190 ? -16.138 3.155 16.315 1.00 72.06 190 ASP A C 1
ATOM 1521 O O . ASP A 1 190 ? -15.011 2.656 16.287 1.00 72.06 190 ASP A O 1
ATOM 1525 N N . ILE A 1 191 ? -16.774 3.374 17.470 1.00 81.06 191 ILE A N 1
ATOM 1526 C CA . ILE A 1 191 ? -16.226 3.037 18.792 1.00 81.06 191 ILE A CA 1
ATOM 1527 C C . ILE A 1 191 ? -16.450 1.553 19.091 1.00 81.06 191 ILE A C 1
ATOM 1529 O O . ILE A 1 191 ? -15.561 0.898 19.638 1.00 81.06 191 ILE A O 1
ATOM 1533 N N . LEU A 1 192 ? -17.616 1.020 18.724 1.00 80.44 192 LEU A N 1
ATOM 1534 C CA . LEU A 1 192 ? -17.951 -0.394 18.885 1.00 80.44 192 LEU A CA 1
ATOM 1535 C C . LEU A 1 192 ? -17.057 -1.277 18.010 1.00 80.44 192 LEU A C 1
ATOM 1537 O O . LEU A 1 192 ? -16.482 -2.228 18.529 1.00 80.44 192 LEU A O 1
ATOM 1541 N N . ASP A 1 193 ? -16.843 -0.902 16.748 1.00 75.25 193 ASP A N 1
ATOM 1542 C CA . ASP A 1 193 ? -15.941 -1.598 15.824 1.00 75.25 193 ASP A CA 1
ATOM 1543 C C . ASP A 1 193 ? -14.508 -1.638 16.376 1.00 75.25 193 ASP A C 1
ATOM 1545 O O . ASP A 1 193 ? -13.855 -2.682 16.380 1.00 75.25 193 ASP A O 1
ATOM 1549 N N . TYR A 1 194 ? -14.019 -0.512 16.914 1.00 76.44 194 TYR A N 1
ATOM 1550 C CA . TYR A 1 194 ? -12.701 -0.458 17.551 1.00 76.44 194 TYR A CA 1
ATOM 1551 C C . TYR A 1 194 ? -12.598 -1.402 18.760 1.00 76.44 194 TYR A C 1
ATOM 1553 O O . TYR A 1 194 ? -11.565 -2.053 18.943 1.00 76.44 194 TYR A O 1
ATOM 1561 N N . MET A 1 195 ? -13.644 -1.475 19.589 1.00 78.50 195 MET A N 1
ATOM 1562 C CA . MET A 1 195 ? -13.674 -2.343 20.771 1.00 78.50 195 MET A CA 1
ATOM 1563 C C . MET A 1 195 ? -13.767 -3.825 20.395 1.00 78.50 195 MET A C 1
ATOM 1565 O O . MET A 1 195 ? -13.053 -4.633 20.987 1.00 78.50 195 MET A O 1
ATOM 1569 N N . GLU A 1 196 ? -14.572 -4.186 19.395 1.00 79.19 196 GLU A N 1
ATOM 1570 C CA . GLU A 1 196 ? -14.639 -5.555 18.869 1.00 79.19 196 GLU A CA 1
ATOM 1571 C C . GLU A 1 196 ? -13.259 -6.001 18.365 1.00 79.19 196 GLU A C 1
ATOM 1573 O O . GLU A 1 196 ? -12.724 -7.020 18.807 1.00 79.19 196 GLU A O 1
ATOM 1578 N N . ASP A 1 197 ? -12.625 -5.174 17.531 1.00 65.75 197 ASP A N 1
ATOM 1579 C CA . ASP A 1 197 ? -11.342 -5.494 16.909 1.00 65.75 197 ASP A CA 1
ATOM 1580 C C . ASP A 1 197 ? -10.171 -5.527 17.913 1.00 65.75 197 ASP A C 1
ATOM 1582 O O . ASP A 1 197 ? -9.261 -6.344 17.767 1.00 65.75 197 ASP A O 1
ATOM 1586 N N . THR A 1 198 ? -10.163 -4.644 18.920 1.00 65.62 198 THR A N 1
ATOM 1587 C CA . THR A 1 198 ? -8.996 -4.451 19.809 1.00 65.62 198 THR A CA 1
ATOM 1588 C C . THR A 1 198 ? -9.133 -5.167 21.149 1.00 65.62 198 THR A C 1
ATOM 1590 O O . THR A 1 198 ? -8.137 -5.616 21.710 1.00 65.62 198 THR A O 1
ATOM 1593 N N . TYR A 1 199 ? -10.345 -5.255 21.696 1.00 69.00 199 TYR A N 1
ATOM 1594 C CA . TYR A 1 199 ? -10.572 -5.790 23.039 1.00 69.00 199 TYR A CA 1
ATOM 1595 C C . TYR A 1 199 ? -11.062 -7.240 23.009 1.00 69.00 199 TYR A C 1
ATOM 1597 O O . TYR A 1 199 ? -10.598 -8.053 23.804 1.00 69.00 199 TYR A O 1
ATOM 1605 N N . ILE A 1 200 ? -11.951 -7.578 22.070 1.00 69.50 200 ILE A N 1
ATOM 1606 C CA . ILE A 1 200 ? -12.570 -8.911 21.997 1.00 69.50 200 ILE A CA 1
ATOM 1607 C C . ILE A 1 200 ? -11.707 -9.879 21.175 1.00 69.50 200 ILE A C 1
ATOM 1609 O O . ILE A 1 200 ? -11.526 -11.030 21.565 1.00 69.50 200 ILE A O 1
ATOM 1613 N N . VAL A 1 201 ? -11.127 -9.421 20.061 1.00 63.59 201 VAL A N 1
ATOM 1614 C CA . VAL A 1 201 ? -10.378 -10.296 19.139 1.00 63.59 201 VAL A CA 1
ATOM 1615 C C . VAL A 1 201 ? -8.900 -10.483 19.524 1.00 63.59 201 VAL A C 1
ATOM 1617 O O . VAL A 1 201 ? -8.364 -11.573 19.322 1.00 63.59 201 VAL A O 1
ATOM 1620 N N . GLU A 1 202 ? -8.215 -9.473 20.080 1.00 51.84 202 GLU A N 1
ATOM 1621 C CA . GLU A 1 202 ? -6.772 -9.572 20.400 1.00 51.84 202 GLU A CA 1
ATOM 1622 C C . GLU A 1 202 ? -6.460 -10.242 21.762 1.00 51.84 202 GLU A C 1
ATOM 1624 O O . GLU A 1 202 ? -5.294 -10.543 22.020 1.00 51.84 202 GLU A O 1
ATOM 1629 N N . ASN A 1 203 ? -7.454 -10.536 22.617 1.00 48.03 203 ASN A N 1
ATOM 1630 C CA . ASN A 1 203 ? -7.230 -11.159 23.935 1.00 48.03 203 ASN A CA 1
ATOM 1631 C C . ASN A 1 203 ? -8.227 -12.295 24.275 1.00 48.03 203 ASN A C 1
ATOM 1633 O O . ASN A 1 203 ? -8.947 -12.198 25.271 1.00 48.03 203 ASN A O 1
ATOM 1637 N N . PRO A 1 204 ? -8.318 -13.370 23.467 1.00 50.19 204 PRO A N 1
ATOM 1638 C CA . PRO A 1 204 ? -9.329 -14.390 23.683 1.00 50.19 204 PRO A CA 1
ATOM 1639 C C . PRO A 1 204 ? -8.866 -15.392 24.747 1.00 50.19 204 PRO A C 1
ATOM 1641 O O . PRO A 1 204 ? -7.917 -16.154 24.555 1.00 50.19 204 PRO A O 1
ATOM 1644 N N . ASP A 1 205 ? -9.581 -15.421 25.866 1.00 55.59 205 ASP A N 1
ATOM 1645 C CA . ASP A 1 205 ? -9.696 -16.629 26.681 1.00 55.59 205 ASP A CA 1
ATOM 1646 C C . ASP A 1 205 ? -10.237 -17.768 25.778 1.00 55.59 205 ASP A C 1
ATOM 1648 O O . ASP A 1 205 ? -11.157 -17.526 24.993 1.00 55.59 205 ASP A O 1
ATOM 1652 N N . PRO A 1 206 ? -9.687 -18.996 25.821 1.00 57.03 206 PRO A N 1
ATOM 1653 C CA . PRO A 1 206 ? -10.141 -20.120 24.995 1.00 57.03 206 PRO A CA 1
ATOM 1654 C C . PRO A 1 206 ? -11.658 -20.376 25.025 1.00 57.03 206 PRO A C 1
ATOM 1656 O O . PRO A 1 206 ? -12.219 -20.814 24.022 1.00 57.03 206 PRO A O 1
ATOM 1659 N N . SER A 1 207 ? -12.331 -20.058 26.136 1.00 58.97 207 SER A N 1
ATOM 1660 C CA . SER A 1 207 ? -13.792 -20.173 26.273 1.00 58.97 207 SER A CA 1
ATOM 1661 C C . SER A 1 207 ? -14.579 -19.216 25.360 1.00 58.97 207 SER A C 1
ATOM 1663 O O . SER A 1 207 ? -15.684 -19.536 24.926 1.00 58.97 207 SER A O 1
ATOM 1665 N N . VAL A 1 208 ? -13.992 -18.073 24.998 1.00 56.91 208 VAL A N 1
ATOM 1666 C CA . VAL A 1 208 ? -14.586 -17.039 24.131 1.00 56.91 208 VAL A CA 1
ATOM 1667 C C . VAL A 1 208 ? -14.650 -17.528 22.679 1.00 56.91 208 VAL A C 1
ATOM 1669 O O . VAL A 1 208 ? -15.620 -17.254 21.977 1.00 56.91 208 VAL A O 1
ATOM 1672 N N . TYR A 1 209 ? -13.668 -18.324 22.234 1.00 58.59 209 TYR A N 1
ATOM 1673 C CA . TYR A 1 209 ? -13.676 -18.949 20.903 1.00 58.59 209 TYR A CA 1
ATOM 1674 C C . TYR A 1 209 ? -14.839 -19.932 20.756 1.00 58.59 209 TYR A C 1
ATOM 1676 O O . TYR A 1 209 ? -15.593 -19.858 19.791 1.00 58.59 209 TYR A O 1
ATOM 1684 N N . GLU A 1 210 ? -15.031 -20.800 21.747 1.00 58.50 210 GLU A N 1
ATOM 1685 C CA . GLU A 1 210 ? -16.089 -21.814 21.737 1.00 58.50 210 GLU A CA 1
ATOM 1686 C C . GLU A 1 210 ? -17.488 -21.164 21.697 1.00 58.50 210 GLU A C 1
ATOM 1688 O O . GLU A 1 210 ? -18.389 -21.636 21.001 1.00 58.50 210 GLU A O 1
ATOM 1693 N N . GLN A 1 211 ? -17.648 -20.005 22.349 1.00 57.47 211 GLN A N 1
ATOM 1694 C CA . GLN A 1 211 ? -18.870 -19.197 22.289 1.00 57.47 211 GLN A CA 1
ATOM 1695 C C . GLN A 1 211 ? -19.070 -18.490 20.936 1.00 57.47 211 GLN A C 1
ATOM 1697 O O . GLN A 1 211 ? -20.187 -18.475 20.412 1.00 57.47 211 GLN A O 1
ATOM 1702 N N . LEU A 1 212 ? -18.015 -17.923 20.338 1.00 56.69 212 LEU A N 1
ATOM 1703 C CA . LEU A 1 212 ? -18.087 -17.273 19.020 1.00 56.69 212 LEU A CA 1
ATOM 1704 C C . LEU A 1 212 ? -18.329 -18.281 17.882 1.00 56.69 212 LEU A C 1
ATOM 1706 O O . LEU A 1 212 ? -19.038 -17.962 16.923 1.00 56.69 212 LEU A O 1
ATOM 1710 N N . GLU A 1 213 ? -17.794 -19.500 17.997 1.00 60.31 213 GLU A N 1
ATOM 1711 C CA . GLU A 1 213 ? -18.042 -20.627 17.084 1.00 60.31 213 GLU A CA 1
ATOM 1712 C C . GLU A 1 213 ? -19.484 -21.117 17.211 1.00 60.31 213 GLU A C 1
ATOM 1714 O O . GLU A 1 213 ? -20.185 -21.230 16.203 1.00 60.31 213 GLU A O 1
ATOM 1719 N N . ALA A 1 214 ? -19.976 -21.306 18.441 1.00 59.88 214 ALA A N 1
ATOM 1720 C CA . ALA A 1 214 ? -21.362 -21.697 18.697 1.00 59.88 214 ALA A CA 1
ATOM 1721 C C . ALA A 1 214 ? -22.387 -20.674 18.168 1.00 59.88 214 ALA A C 1
ATOM 1723 O O . ALA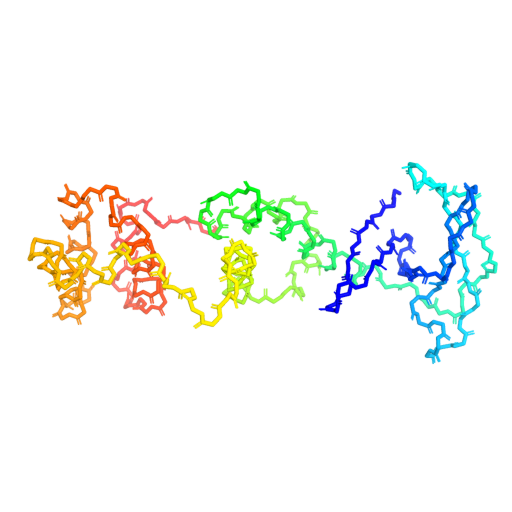 A 1 214 ? -23.511 -21.045 17.823 1.00 59.88 214 ALA A O 1
ATOM 1724 N N . ARG A 1 215 ? -22.005 -19.393 18.078 1.00 59.91 215 ARG A N 1
ATOM 1725 C CA . ARG A 1 215 ? -22.846 -18.297 17.562 1.00 59.91 215 ARG A CA 1
ATOM 1726 C C . ARG A 1 215 ? -22.611 -17.963 16.088 1.00 59.91 215 ARG A C 1
ATOM 1728 O O . ARG A 1 215 ? -23.219 -17.023 15.580 1.00 59.91 215 ARG A O 1
ATOM 1735 N N . GLY A 1 216 ? -21.762 -18.719 15.389 1.00 50.31 216 GLY A N 1
ATOM 1736 C CA . GLY A 1 216 ? -21.515 -18.549 13.954 1.00 50.31 216 GLY A CA 1
ATOM 1737 C C . GLY A 1 216 ? -20.793 -17.250 13.579 1.00 50.31 216 GLY A C 1
ATOM 1738 O O . GLY A 1 216 ? -20.893 -16.810 12.435 1.00 50.31 216 GLY A O 1
ATOM 1739 N N . ARG A 1 217 ? -20.088 -16.619 14.529 1.00 50.53 217 ARG A N 1
ATOM 1740 C CA . ARG A 1 217 ? -19.290 -15.400 14.296 1.00 50.53 217 ARG A CA 1
ATOM 1741 C C . ARG A 1 217 ? -17.807 -15.676 14.066 1.00 50.53 217 ARG A C 1
ATOM 1743 O O . ARG A 1 217 ? -17.086 -14.786 13.621 1.00 50.53 217 ARG A O 1
ATOM 1750 N N . LEU A 1 218 ? -17.355 -16.902 14.314 1.00 43.56 218 LEU A N 1
ATOM 1751 C CA . LEU A 1 218 ? -16.051 -17.360 13.856 1.00 43.56 218 LEU A CA 1
ATOM 1752 C C . LEU A 1 218 ? -16.141 -17.816 12.403 1.00 43.56 218 LEU A C 1
ATOM 1754 O O . LEU A 1 218 ? -16.868 -18.746 12.056 1.00 43.56 218 LEU A O 1
ATOM 1758 N N . ILE A 1 219 ? -15.384 -17.139 11.542 1.00 39.00 219 ILE A N 1
ATOM 1759 C CA . ILE A 1 219 ? -15.126 -17.610 10.187 1.00 39.00 219 ILE A CA 1
ATOM 1760 C C . ILE A 1 219 ? -14.221 -18.832 10.347 1.00 39.00 219 ILE A C 1
ATOM 1762 O O . ILE A 1 219 ? -13.052 -18.688 10.704 1.00 39.00 219 ILE A O 1
ATOM 1766 N N . SER A 1 220 ? -14.778 -20.024 10.131 1.00 31.80 220 SER A N 1
ATOM 1767 C CA . SER A 1 220 ? -14.008 -21.262 10.019 1.00 31.80 220 SER A CA 1
ATOM 1768 C C . SER A 1 220 ? -12.879 -21.050 9.008 1.00 31.80 220 SER A C 1
ATOM 1770 O O . SER A 1 220 ? -13.163 -20.693 7.859 1.00 31.80 220 SER A O 1
ATOM 1772 N N . LEU A 1 221 ? -11.636 -21.209 9.472 1.00 34.41 221 LEU A N 1
ATOM 1773 C CA . LEU A 1 221 ? -10.412 -21.133 8.665 1.00 34.41 221 LEU A CA 1
ATOM 1774 C C . LEU A 1 221 ? -10.471 -22.038 7.428 1.00 34.41 221 LEU A C 1
ATOM 1776 O O . LEU A 1 221 ? -10.982 -23.175 7.550 1.00 34.41 221 LEU A O 1
#

pLDDT: mean 80.56, std 14.46, range [31.8, 96.69]

Radius of gyration: 23.88 Å; Cα contacts (8 Å, |Δi|>4): 225; chains: 1; bounding box: 55×49×60 Å

Organism: NCBI:txid1234261